Protein 2OKQ (pdb70)

Organism: Shigella flexneri (NCBI:txid623)

Structure (mmCIF, N/CA/C/O backbone):
data_2OKQ
#
_entry.id   2OKQ
#
_cell.length_a   61.843
_cell.length_b   61.843
_cell.length_c   137.320
_cell.angle_alpha   90.00
_cell.angle_beta   90.00
_cell.angle_gamma   90.00
#
_symmetry.space_group_name_H-M   'P 41 21 2'
#
loop_
_entity.id
_entity.type
_entity.pdbx_description
1 polymer 'Hypothetical protein ybaA'
2 non-polymer 'SODIUM ION'
3 water water
#
loop_
_atom_site.group_PDB
_atom_site.id
_atom_site.type_symbol
_atom_site.label_atom_id
_atom_site.label_alt_id
_atom_site.label_comp_id
_atom_site.label_asym_id
_atom_site.label_entity_id
_atom_site.label_seq_id
_atom_site.pdbx_PDB_ins_code
_atom_site.Cartn_x
_atom_site.Cartn_y
_atom_site.Cartn_z
_atom_site.occupancy
_atom_site.B_iso_or_equiv
_atom_site.auth_seq_id
_atom_site.auth_comp_id
_atom_site.auth_asym_id
_atom_site.auth_atom_id
_atom_site.pdbx_PDB_model_num
ATOM 1 N N . THR A 1 15 ? 37.368 1.862 55.511 1.00 40.89 -9 THR A N 1
ATOM 2 C CA . THR A 1 15 ? 37.528 2.616 56.792 1.00 40.52 -9 THR A CA 1
ATOM 3 C C . THR A 1 15 ? 37.840 4.088 56.506 1.00 39.06 -9 THR A C 1
ATOM 4 O O . THR A 1 15 ? 38.344 4.412 55.422 1.00 38.57 -9 THR A O 1
ATOM 8 N N . GLU A 1 16 ? 37.522 4.971 57.459 1.00 37.39 -8 GLU A N 1
ATOM 9 C CA . GLU A 1 16 ? 37.734 6.418 57.278 1.00 35.73 -8 GLU A CA 1
ATOM 10 C C . GLU A 1 16 ? 39.200 6.659 56.932 1.00 34.06 -8 GLU A C 1
ATOM 11 O O . GLU A 1 16 ? 40.092 6.076 57.538 1.00 34.29 -8 GLU A O 1
ATOM 17 N N . ASN A 1 17 ? 39.441 7.467 55.906 1.00 31.99 -7 ASN A N 1
ATOM 18 C CA . ASN A 1 17 ? 40.804 7.817 55.512 1.00 27.91 -7 ASN A CA 1
ATOM 19 C C . ASN A 1 17 ? 40.712 9.195 54.898 1.00 25.44 -7 ASN A C 1
ATOM 20 O O . ASN A 1 17 ? 40.139 9.354 53.823 1.00 24.37 -7 ASN A O 1
ATOM 25 N N . LEU A 1 18 ? 41.209 10.204 55.610 1.00 21.71 -6 LEU A N 1
ATOM 26 C CA . LEU A 1 18 ? 40.955 11.579 55.205 1.00 20.41 -6 LEU A CA 1
ATOM 27 C C . LEU A 1 18 ? 41.680 11.945 53.927 1.00 19.46 -6 LEU A C 1
ATOM 28 O O . LEU A 1 18 ? 41.256 12.876 53.242 1.00 17.99 -6 LEU A O 1
ATOM 33 N N . TYR A 1 19 ? 42.769 11.230 53.626 1.00 18.94 -5 TYR A N 1
ATOM 34 C CA . TYR A 1 19 ? 43.560 11.504 52.404 1.00 20.17 -5 TYR A CA 1
ATOM 35 C C . TYR A 1 19 ? 42.738 11.075 51.183 1.00 20.48 -5 TYR A C 1
ATOM 36 O O . TYR A 1 19 ? 42.571 11.824 50.212 1.00 21.00 -5 TYR A O 1
ATOM 45 N N . PHE A 1 20 ? 42.202 9.865 51.255 1.00 21.71 -4 PHE A N 1
ATOM 46 C CA . PHE A 1 20 ? 41.345 9.355 50.194 1.00 23.39 -4 PHE A CA 1
ATOM 47 C C . PHE A 1 20 ? 40.058 10.174 50.126 1.00 23.36 -4 PHE A C 1
ATOM 48 O O . PHE A 1 20 ? 39.583 10.530 49.045 1.00 24.33 -4 PHE A O 1
ATOM 63 N N . GLN A 1 21 ? 39.485 10.483 51.284 1.00 23.89 -3 GLN A N 1
ATOM 64 C CA . GLN A 1 21 ? 38.267 11.290 51.361 1.00 23.50 -3 GLN A CA 1
ATOM 65 C C . GLN A 1 21 ? 38.425 12.617 50.634 1.00 23.72 -3 GLN A C 1
ATOM 66 O O . GLN A 1 21 ? 37.552 13.044 49.875 1.00 22.67 -3 GLN A O 1
ATOM 72 N N . SER A 1 22 ? 39.571 13.255 50.838 1.00 22.09 -2 SER A N 1
ATOM 73 C CA . SER A 1 22 ? 39.828 14.583 50.296 1.00 22.70 -2 SER A CA 1
ATOM 74 C C . SER A 1 22 ? 40.149 14.548 48.787 1.00 22.01 -2 SER A C 1
ATOM 75 O O . SER A 1 22 ? 39.770 15.443 48.033 1.00 22.93 -2 SER A O 1
ATOM 78 N N . ASN A 1 23 ? 40.855 13.510 48.361 1.00 19.26 -1 ASN A N 1
ATOM 79 C CA . ASN A 1 23 ? 41.476 13.501 47.047 1.00 19.97 -1 ASN A CA 1
ATOM 80 C C . ASN A 1 23 ? 40.924 12.550 46.012 1.00 19.06 -1 ASN A C 1
ATOM 81 O O . ASN A 1 23 ? 41.216 12.719 44.833 1.00 19.99 -1 ASN A O 1
ATOM 86 N N . ALA A 1 24 ? 40.176 11.537 46.439 1.00 19.42 0 ALA A N 1
ATOM 87 C CA . ALA A 1 24 ? 39.893 10.423 45.541 1.00 18.76 0 ALA A CA 1
ATOM 88 C C . ALA A 1 24 ? 38.906 10.787 44.426 1.00 18.83 0 ALA A C 1
ATOM 89 O O . ALA A 1 24 ? 39.234 10.698 43.247 1.00 19.62 0 ALA A O 1
ATOM 91 N N . MET A 1 25 ? 37.699 11.199 44.797 1.00 16.52 1 MET A N 1
ATOM 92 C CA . MET A 1 25 ? 36.664 11.466 43.782 1.00 16.27 1 MET A CA 1
ATOM 93 C C . MET A 1 25 ? 36.772 12.868 43.189 1.00 13.94 1 MET A C 1
ATOM 94 O O . MET A 1 25 ? 36.952 13.848 43.920 1.00 15.34 1 MET A O 1
ATOM 103 N N . LYS A 1 26 ? 36.659 12.973 41.860 1.00 14.14 2 LYS A N 1
ATOM 104 C CA . LYS A 1 26 ? 36.546 14.292 41.194 1.00 14.60 2 LYS A CA 1
ATOM 105 C C . LYS A 1 26 ? 35.409 14.329 40.172 1.00 14.21 2 LYS A C 1
ATOM 106 O O . LYS A 1 26 ? 35.027 15.406 39.728 1.00 14.63 2 LYS A O 1
ATOM 112 N N . TYR A 1 27 ? 34.919 13.158 39.786 1.00 13.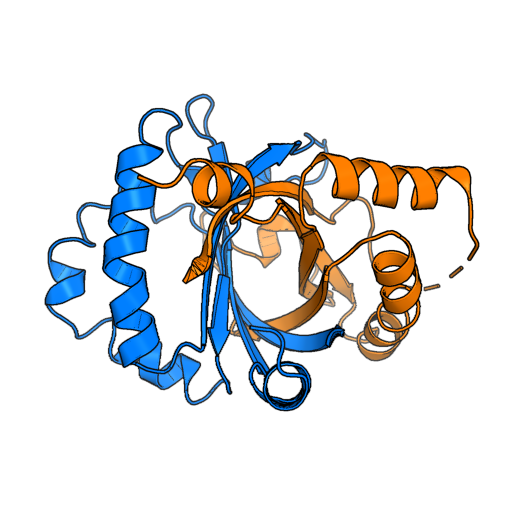67 3 TYR A N 1
ATOM 113 C CA . TYR A 1 27 ? 33.906 13.052 38.717 1.00 13.69 3 TYR A CA 1
ATOM 114 C C . TYR A 1 27 ? 32.889 11.984 39.084 1.00 13.14 3 TYR A C 1
ATOM 115 O O . TYR A 1 27 ? 33.243 10.934 39.635 1.00 15.07 3 TYR A O 1
ATOM 124 N N . VAL A 1 28 ? 31.626 12.240 38.751 1.00 12.08 4 VAL A N 1
ATOM 125 C CA . VAL A 1 28 ? 30.533 11.323 39.116 1.00 12.53 4 VAL A CA 1
ATOM 126 C C . VAL A 1 28 ? 29.644 11.064 37.922 1.00 13.50 4 VAL A C 1
ATOM 127 O O . VAL A 1 28 ? 29.261 12.011 37.267 1.00 13.75 4 VAL A O 1
ATOM 131 N N . ASP A 1 29 ? 29.303 9.801 37.662 1.00 12.73 5 ASP A N 1
ATOM 132 C CA . ASP A 1 29 ? 28.236 9.485 36.708 1.00 13.80 5 ASP A CA 1
ATOM 133 C C . ASP A 1 29 ? 26.994 9.275 37.539 1.00 13.59 5 ASP A C 1
ATOM 134 O O . ASP A 1 29 ? 27.000 8.441 38.431 1.00 14.14 5 ASP A O 1
ATOM 139 N N . GLY A 1 30 ? 25.969 10.075 37.278 1.00 13.80 6 GLY A N 1
ATOM 140 C CA . GLY A 1 30 ? 24.700 9.960 38.029 1.00 14.44 6 GLY A CA 1
ATOM 141 C C . GLY A 1 30 ? 23.646 9.258 37.202 1.00 15.47 6 GLY A C 1
ATOM 142 O O . GLY A 1 30 ? 23.591 9.447 35.967 1.00 14.24 6 GLY A O 1
ATOM 143 N N . PHE A 1 31 ? 22.819 8.434 37.859 1.00 15.67 7 PHE A N 1
ATOM 144 C CA . PHE A 1 31 ? 21.765 7.673 37.169 1.00 15.63 7 PHE A CA 1
ATOM 145 C C . PHE A 1 31 ? 20.503 7.809 38.013 1.00 16.88 7 PHE A C 1
ATOM 146 O O . PHE A 1 31 ? 20.574 7.760 39.247 1.00 17.49 7 PHE A O 1
ATOM 154 N N . VAL A 1 32 ? 19.367 8.019 37.361 1.00 15.95 8 VAL A N 1
ATOM 155 C CA . VAL A 1 32 ? 18.059 7.865 38.019 1.00 16.45 8 VAL A CA 1
ATOM 156 C C . VAL A 1 32 ? 17.275 6.919 37.132 1.00 16.30 8 VAL A C 1
ATOM 157 O O . VAL A 1 32 ? 17.194 7.122 35.920 1.00 16.40 8 VAL A O 1
ATOM 161 N N A VAL A 1 33 ? 16.679 5.908 37.766 0.60 17.11 9 VAL A N 1
ATOM 162 N N B VAL A 1 33 ? 16.751 5.838 37.707 0.40 17.14 9 VAL A N 1
ATOM 163 C CA A VAL A 1 33 ? 16.098 4.771 37.074 0.60 18.69 9 VAL A CA 1
ATOM 164 C CA B VAL A 1 33 ? 16.044 4.850 36.893 0.40 18.25 9 VAL A CA 1
ATOM 165 C C A VAL A 1 33 ? 14.687 4.520 37.629 0.60 19.45 9 VAL A C 1
ATOM 166 C C B VAL A 1 33 ? 14.775 4.345 37.574 0.40 19.35 9 VAL A C 1
ATOM 167 O O A VAL A 1 33 ? 14.463 4.686 38.826 0.60 18.24 9 VAL A O 1
ATOM 168 O O B VAL A 1 33 ? 14.738 4.155 38.792 0.40 18.35 9 VAL A O 1
ATOM 175 N N . ALA A 1 34 ? 13.743 4.142 36.761 1.00 20.99 10 ALA A N 1
ATOM 176 C CA . ALA A 1 34 ? 12.461 3.590 37.230 1.00 22.47 10 ALA A CA 1
ATOM 177 C C . ALA A 1 34 ? 12.575 2.056 37.143 1.00 23.71 10 ALA A C 1
ATOM 178 O O . ALA A 1 34 ? 12.964 1.510 36.104 1.00 24.59 10 ALA A O 1
ATOM 180 N N . VAL A 1 35 ? 12.318 1.368 38.246 1.00 25.04 11 VAL A N 1
ATOM 181 C CA . VAL A 1 35 ? 12.469 -0.077 38.296 1.00 27.54 11 VAL A CA 1
ATOM 182 C C . VAL A 1 35 ? 11.152 -0.672 38.826 1.00 29.03 11 VAL A C 1
ATOM 183 O O . VAL A 1 35 ? 10.623 -0.185 39.818 1.00 28.50 11 VAL A O 1
ATOM 187 N N A PRO A 1 36 ? 10.625 -1.729 38.164 0.60 30.05 12 PRO A N 1
ATOM 188 N N B PRO A 1 36 ? 10.622 -1.719 38.160 0.40 30.01 12 PRO A N 1
ATOM 189 C CA A PRO A 1 36 ? 9.450 -2.392 38.731 0.60 30.21 12 PRO A CA 1
ATOM 190 C CA B PRO A 1 36 ? 9.463 -2.427 38.716 0.40 30.37 12 PRO A CA 1
ATOM 191 C C A PRO A 1 36 ? 9.705 -2.845 40.168 0.60 30.88 12 PRO A C 1
ATOM 192 C C B PRO A 1 36 ? 9.706 -2.856 40.168 0.40 31.04 12 PRO A C 1
ATOM 193 O O A PRO A 1 36 ? 10.745 -3.448 40.459 0.60 30.58 12 PRO A O 1
ATOM 194 O O B PRO A 1 36 ? 10.745 -3.454 40.469 0.40 30.79 12 PRO A O 1
ATOM 201 N N . ALA A 1 37 ? 8.763 -2.537 41.056 1.00 31.59 13 ALA A N 1
ATOM 202 C CA . ALA A 1 37 ? 8.919 -2.807 42.494 1.00 34.35 13 ALA A CA 1
ATOM 203 C C . ALA A 1 37 ? 9.131 -4.272 42.864 1.00 36.92 13 ALA A C 1
ATOM 204 O O . ALA A 1 37 ? 9.850 -4.597 43.822 1.00 37.81 13 ALA A O 1
ATOM 206 N N . ASP A 1 38 ? 8.516 -5.162 42.097 1.00 39.55 14 ASP A N 1
ATOM 207 C CA . ASP A 1 38 ? 8.682 -6.596 42.302 1.00 41.94 14 ASP A CA 1
ATOM 208 C C . ASP A 1 38 ? 10.007 -7.108 41.724 1.00 42.54 14 ASP A C 1
ATOM 209 O O . ASP A 1 38 ? 10.332 -8.290 41.864 1.00 43.55 14 ASP A O 1
ATOM 214 N N . LYS A 1 39 ? 10.766 -6.229 41.071 1.00 42.71 15 LYS A N 1
ATOM 215 C CA . LYS A 1 39 ? 12.071 -6.619 40.522 1.00 42.60 15 LYS A CA 1
ATOM 216 C C . LYS A 1 39 ? 13.254 -6.060 41.322 1.00 42.21 15 LYS A C 1
ATOM 217 O O . LYS A 1 39 ? 14.379 -6.009 40.820 1.00 42.26 15 LYS A O 1
ATOM 223 N N . LYS A 1 40 ? 12.997 -5.666 42.568 1.00 41.42 16 LYS A N 1
ATOM 224 C CA . LYS A 1 40 ? 14.025 -5.095 43.431 1.00 40.59 16 LYS A CA 1
ATOM 225 C C . LYS A 1 40 ? 15.233 -6.015 43.587 1.00 40.91 16 LYS A C 1
ATOM 226 O O . LYS A 1 40 ? 16.374 -5.567 43.470 1.00 40.17 16 LYS A O 1
ATOM 232 N N . ASP A 1 41 ? 14.976 -7.298 43.842 1.00 40.97 17 ASP A N 1
ATOM 233 C CA . ASP A 1 41 ? 16.049 -8.287 44.021 1.00 41.40 17 ASP A CA 1
ATOM 234 C C . ASP A 1 41 ? 16.830 -8.522 42.736 1.00 40.40 17 ASP A C 1
ATOM 235 O O . ASP A 1 41 ? 18.057 -8.577 42.757 1.00 40.91 17 ASP A O 1
ATOM 240 N N . ALA A 1 42 ? 16.115 -8.656 41.622 1.00 39.60 18 ALA A N 1
ATOM 241 C CA . ALA A 1 42 ? 16.751 -8.834 40.323 1.00 38.98 18 ALA A CA 1
ATOM 242 C C . ALA A 1 42 ? 17.688 -7.666 40.041 1.00 38.19 18 ALA A C 1
ATOM 243 O O . ALA A 1 42 ? 18.813 -7.848 39.560 1.00 38.10 18 ALA A O 1
ATOM 245 N N . TYR A 1 43 ? 17.209 -6.466 40.353 1.00 37.04 19 TYR A N 1
ATOM 246 C CA . TYR A 1 43 ? 17.979 -5.261 40.119 1.00 35.83 19 TYR A CA 1
ATOM 247 C C . TYR A 1 43 ? 19.230 -5.235 40.987 1.00 35.62 19 TYR A C 1
ATOM 248 O O . TYR A 1 43 ? 20.325 -4.968 40.491 1.00 35.66 19 TYR A O 1
ATOM 257 N N . ARG A 1 44 ? 19.065 -5.508 42.281 1.00 35.82 20 ARG A N 1
ATOM 258 C CA . ARG A 1 44 ? 20.178 -5.497 43.217 1.00 36.89 20 ARG A CA 1
ATOM 259 C C . ARG A 1 44 ? 21.252 -6.490 42.773 1.00 37.34 20 ARG A C 1
ATOM 260 O O . ARG A 1 44 ? 22.441 -6.169 42.796 1.00 36.66 20 ARG A O 1
ATOM 268 N N . GLU A 1 45 ? 20.820 -7.682 42.351 1.00 37.95 21 GLU A N 1
ATOM 269 C CA . GLU A 1 45 ? 21.739 -8.714 41.846 1.00 38.86 21 GLU A CA 1
ATOM 270 C C . GLU A 1 45 ? 22.505 -8.286 40.592 1.00 38.59 21 GLU A C 1
ATOM 271 O O . GLU A 1 45 ? 23.715 -8.512 40.494 1.00 39.26 21 GLU A O 1
ATOM 282 N N . MET A 1 46 ? 21.804 -7.678 39.637 1.00 38.44 22 MET A N 1
ATOM 283 C CA . MET A 1 46 ? 22.451 -7.105 38.457 1.00 38.43 22 MET A CA 1
ATOM 284 C C . MET A 1 46 ? 23.531 -6.087 38.832 1.00 36.76 22 MET A C 1
ATOM 285 O O . MET A 1 46 ? 24.654 -6.131 38.311 1.00 35.85 22 MET A O 1
ATOM 290 N N . ALA A 1 47 ? 23.187 -5.161 39.729 1.00 34.62 23 ALA A N 1
ATOM 291 C CA . ALA A 1 47 ? 24.137 -4.135 40.157 1.00 32.78 23 ALA A CA 1
ATOM 292 C C . ALA A 1 47 ? 25.327 -4.734 40.888 1.00 31.71 23 ALA A C 1
ATOM 293 O O . ALA A 1 47 ? 26.456 -4.264 40.739 1.00 30.64 23 ALA A O 1
ATOM 295 N N . ALA A 1 48 ? 25.079 -5.775 41.683 1.00 30.99 24 ALA A N 1
ATOM 296 C CA . ALA A 1 48 ? 26.156 -6.439 42.413 1.00 31.70 24 ALA A CA 1
ATOM 297 C C . ALA A 1 48 ? 27.114 -7.152 41.455 1.00 32.02 24 ALA A C 1
ATOM 298 O O . ALA A 1 48 ? 28.300 -7.271 41.737 1.00 31.99 24 ALA A O 1
ATOM 300 N N . LYS A 1 49 ? 26.597 -7.590 40.310 1.00 33.55 25 LYS A N 1
ATOM 301 C CA . LYS A 1 49 ? 27.438 -8.173 39.260 1.00 34.35 25 LYS A CA 1
ATOM 302 C C . LYS A 1 49 ? 28.234 -7.112 38.510 1.00 34.44 25 LYS A C 1
ATOM 303 O O . LYS A 1 49 ? 29.433 -7.286 38.270 1.00 34.42 25 LYS A O 1
ATOM 309 N N . ALA A 1 50 ? 27.574 -6.000 38.168 1.00 33.00 26 ALA A N 1
ATOM 310 C CA . ALA A 1 50 ? 28.236 -4.898 37.473 1.00 31.98 26 ALA A CA 1
ATOM 311 C C . ALA A 1 50 ? 29.281 -4.187 38.322 1.00 31.18 26 ALA A C 1
ATOM 312 O O . ALA A 1 50 ? 30.339 -3.846 37.815 1.00 30.94 26 ALA A O 1
ATOM 314 N N . ALA A 1 51 ? 29.002 -3.973 39.613 1.00 30.19 27 ALA A N 1
ATOM 315 C CA . ALA A 1 51 ? 29.866 -3.140 40.459 1.00 29.33 27 ALA A CA 1
ATOM 316 C C . ALA A 1 51 ? 31.363 -3.494 40.456 1.00 29.24 27 ALA A C 1
ATOM 317 O O . ALA A 1 51 ? 32.183 -2.619 40.236 1.00 27.42 27 ALA A O 1
ATOM 319 N N . PRO A 1 52 ? 31.725 -4.771 40.716 1.00 28.68 28 PRO A N 1
ATOM 320 C CA . PRO A 1 52 ? 33.155 -5.130 40.660 1.00 27.90 28 PRO A CA 1
ATOM 321 C C . PRO A 1 52 ? 33.813 -4.888 39.286 1.00 27.11 28 PRO A C 1
ATOM 322 O O . PRO A 1 52 ? 35.016 -4.621 39.226 1.00 26.16 28 PRO A O 1
ATOM 326 N N . LEU A 1 53 ? 33.030 -4.947 38.215 1.00 25.96 29 LEU A N 1
ATOM 327 C CA . LEU A 1 53 ? 33.550 -4.659 36.871 1.00 25.88 29 LEU A CA 1
ATOM 328 C C . LEU A 1 53 ? 33.913 -3.188 36.754 1.00 25.20 29 LEU A C 1
ATOM 329 O O . LEU A 1 53 ? 35.001 -2.845 36.320 1.00 24.87 29 LEU A O 1
ATOM 338 N N . PHE A 1 54 ? 33.008 -2.316 37.183 1.00 25.01 30 PHE A N 1
ATOM 339 C CA . PHE A 1 54 ? 33.313 -0.881 37.169 1.00 24.01 30 PHE A CA 1
ATOM 340 C C . PHE A 1 54 ? 34.556 -0.580 37.990 1.00 23.86 30 PHE A C 1
ATOM 341 O O . PHE A 1 54 ? 35.379 0.238 37.598 1.00 22.90 30 PHE A O 1
ATOM 349 N N . LYS A 1 55 ? 34.696 -1.228 39.143 1.00 24.61 31 LYS A N 1
ATOM 350 C CA . LYS A 1 55 ? 35.874 -0.976 39.983 1.00 24.74 31 LYS A CA 1
ATOM 351 C C . LYS A 1 55 ? 37.158 -1.408 39.283 1.00 25.30 31 LYS A C 1
ATOM 352 O O . LYS A 1 55 ? 38.172 -0.729 39.377 1.00 24.44 31 LYS A O 1
ATOM 363 N N . GLU A 1 56 ? 37.091 -2.540 38.588 1.00 26.21 32 GLU A N 1
ATOM 364 C CA . GLU A 1 56 ? 38.222 -3.048 37.815 1.00 27.45 32 GLU A CA 1
ATOM 365 C C . GLU A 1 56 ? 38.684 -2.006 36.792 1.00 26.95 32 GLU A C 1
ATOM 366 O O . GLU A 1 56 ? 39.882 -1.837 36.543 1.00 27.55 32 GLU A O 1
ATOM 372 N N . PHE A 1 57 ? 37.724 -1.291 36.227 1.00 27.11 33 PHE A N 1
ATOM 373 C CA . PHE A 1 57 ? 37.998 -0.307 35.188 1.00 25.99 33 PHE A CA 1
ATOM 374 C C . PHE A 1 57 ? 38.314 1.090 35.730 1.00 25.18 33 PHE A C 1
ATOM 375 O O . PHE A 1 57 ? 38.522 2.023 34.959 1.00 25.24 33 PHE A O 1
ATOM 383 N N . GLY A 1 58 ? 38.370 1.236 37.047 1.00 22.92 34 GLY A N 1
ATOM 384 C CA . GLY A 1 58 ? 38.840 2.500 37.629 1.00 21.61 34 GLY A CA 1
ATOM 385 C C . GLY A 1 58 ? 37.839 3.278 38.492 1.00 19.70 34 GLY A C 1
ATOM 386 O O . GLY A 1 58 ? 38.188 4.326 39.056 1.00 19.40 34 GLY A O 1
ATOM 387 N N . ALA A 1 59 ? 36.602 2.791 38.570 1.00 20.03 35 ALA A N 1
ATOM 388 C CA . ALA A 1 59 ? 35.616 3.387 39.495 1.00 18.00 35 ALA A CA 1
ATOM 389 C C . ALA A 1 59 ? 36.044 3.261 40.953 1.00 18.69 35 ALA A C 1
ATOM 390 O O . ALA A 1 59 ? 36.597 2.226 41.364 1.00 19.11 35 ALA A O 1
ATOM 392 N N . LEU A 1 60 ? 35.765 4.309 41.732 1.00 16.41 36 LEU A N 1
ATOM 393 C CA . LEU A 1 60 ? 36.111 4.350 43.152 1.00 17.74 36 LEU A CA 1
ATOM 394 C C . LEU A 1 60 ? 35.005 3.720 43.988 1.00 17.63 36 LEU A C 1
ATOM 395 O O . LEU A 1 60 ? 35.287 3.090 45.016 1.00 18.83 36 LEU A O 1
ATOM 400 N N . ARG A 1 61 ? 33.759 3.864 43.546 1.00 16.55 37 ARG A N 1
ATOM 401 C CA . ARG A 1 61 ? 32.633 3.464 44.386 1.00 15.75 37 ARG A CA 1
ATOM 402 C C . ARG A 1 61 ? 31.404 3.419 43.521 1.00 15.71 37 ARG A C 1
ATOM 403 O O . ARG A 1 61 ? 31.277 4.227 42.587 1.00 16.44 37 ARG A O 1
ATOM 411 N N . ILE A 1 62 ? 30.507 2.474 43.800 1.00 15.75 38 ILE A N 1
ATOM 412 C CA . ILE A 1 62 ? 29.253 2.358 43.057 1.00 16.92 38 ILE A CA 1
ATOM 413 C C . ILE A 1 62 ? 28.174 2.271 44.123 1.00 15.95 38 ILE A C 1
ATOM 414 O O . ILE A 1 62 ? 28.274 1.436 45.028 1.00 15.80 38 ILE A O 1
ATOM 419 N N . VAL A 1 63 ? 27.177 3.149 44.034 1.00 14.79 39 VAL A N 1
ATOM 420 C CA . VAL A 1 63 ? 26.126 3.199 45.055 1.00 14.04 39 VAL A CA 1
ATOM 421 C C . VAL A 1 63 ? 24.767 3.169 44.366 1.00 15.08 39 VAL A C 1
ATOM 422 O O . VAL A 1 63 ? 24.552 3.880 43.411 1.00 15.42 39 VAL A O 1
ATOM 426 N N . GLU A 1 64 ? 23.845 2.323 44.823 1.00 16.35 40 GLU A N 1
ATOM 427 C CA . GLU A 1 64 ? 22.511 2.272 44.245 1.00 17.79 40 GLU A CA 1
ATOM 428 C C . GLU A 1 64 ? 21.540 2.392 45.410 1.00 16.96 40 GLU A C 1
ATOM 429 O O . GLU A 1 64 ? 21.684 1.660 46.392 1.00 16.71 40 GLU A O 1
ATOM 435 N N . CYS A 1 65 ? 20.556 3.276 45.287 1.00 15.69 41 CYS A N 1
ATOM 436 C CA . CYS A 1 65 ? 19.698 3.620 46.439 1.00 15.56 41 CYS A CA 1
ATOM 437 C C . CYS A 1 65 ? 18.251 3.495 45.990 1.00 16.44 41 CYS A C 1
ATOM 438 O O . CYS A 1 65 ? 17.873 4.028 44.940 1.00 17.76 41 CYS A O 1
ATOM 441 N N . TRP A 1 66 ? 17.439 2.834 46.807 1.00 16.00 42 TRP A N 1
ATOM 442 C CA . TRP A 1 66 ? 16.036 2.538 46.440 1.00 16.30 42 TRP A CA 1
ATOM 443 C C . TRP A 1 66 ? 15.114 3.507 47.159 1.00 16.32 42 TRP A C 1
ATOM 444 O O . TRP A 1 66 ? 15.339 3.829 48.334 1.00 17.46 42 TRP A O 1
ATOM 455 N N . ALA A 1 67 ? 14.065 3.958 46.472 1.00 16.22 43 ALA A N 1
ATOM 456 C CA . ALA A 1 67 ? 13.144 4.972 47.009 1.00 17.02 43 ALA A CA 1
ATOM 457 C C . ALA A 1 67 ? 12.720 4.615 48.420 1.00 18.16 43 ALA A C 1
ATOM 458 O O . ALA A 1 67 ? 12.367 3.454 48.706 1.00 18.11 43 ALA A O 1
ATOM 460 N N . SER A 1 68 ? 12.767 5.607 49.302 1.00 15.27 44 SER A N 1
ATOM 461 C CA . SER A 1 68 ? 12.291 5.434 50.683 1.00 16.41 44 SER A CA 1
ATOM 462 C C . SER A 1 68 ? 11.259 6.483 51.038 1.00 17.87 44 SER A C 1
ATOM 463 O O . SER A 1 68 ? 10.160 6.162 51.517 1.00 18.30 44 SER A O 1
ATOM 466 N N . ASP A 1 69 ? 11.603 7.740 50.791 1.00 16.11 45 ASP A N 1
ATOM 467 C CA . ASP A 1 69 ? 10.734 8.874 51.095 1.00 17.04 45 ASP A CA 1
ATOM 468 C C . ASP A 1 69 ? 10.866 9.905 49.983 1.00 17.50 45 ASP A C 1
ATOM 469 O O . ASP A 1 69 ? 11.627 10.878 50.085 1.00 17.39 45 ASP A O 1
ATOM 474 N N . VAL A 1 70 ? 10.081 9.700 48.931 1.00 17.41 46 VAL A N 1
ATOM 475 C CA . VAL A 1 70 ? 10.226 10.465 47.700 1.00 18.53 46 VAL A CA 1
ATOM 476 C C . VAL A 1 70 ? 8.918 11.229 47.455 1.00 19.44 46 VAL A C 1
ATOM 477 O O . VAL A 1 70 ? 7.913 10.616 47.050 1.00 20.25 46 VAL A O 1
ATOM 481 N N . PRO A 1 71 ? 8.924 12.530 47.741 1.00 18.70 47 PRO A N 1
ATOM 482 C CA . PRO A 1 71 ? 7.695 13.316 47.616 1.00 18.38 47 PRO A CA 1
ATOM 483 C C . PRO A 1 71 ? 7.233 13.492 46.185 1.00 19.06 47 PRO A C 1
ATOM 484 O O . PRO A 1 71 ? 8.033 13.439 45.238 1.00 16.81 47 PRO A O 1
ATOM 488 N N . ASP A 1 72 ? 5.923 13.685 46.056 1.00 19.02 48 ASP A N 1
ATOM 489 C CA . ASP A 1 72 ? 5.270 13.977 44.793 1.00 21.47 48 ASP A CA 1
ATOM 490 C C . ASP A 1 72 ? 5.058 15.493 44.675 1.00 21.52 48 ASP A C 1
ATOM 491 O O . ASP A 1 72 ? 4.604 16.139 45.620 1.00 23.90 48 ASP A O 1
ATOM 496 N N . GLY A 1 73 ? 5.382 16.069 43.522 1.00 21.96 49 GLY A N 1
ATOM 497 C CA . GLY A 1 73 ? 5.159 17.494 43.311 1.00 22.28 49 GLY A CA 1
ATOM 498 C C . GLY A 1 73 ? 4.259 17.724 42.103 1.00 22.36 49 GLY A C 1
ATOM 499 O O . GLY A 1 73 ? 3.914 16.783 41.404 1.00 22.36 49 GLY A O 1
ATOM 500 N N . LYS A 1 74 ? 3.905 18.977 41.854 1.00 23.44 50 LYS A N 1
ATOM 501 C CA . LYS A 1 74 ? 3.090 19.303 40.665 1.00 24.74 50 LYS A CA 1
ATOM 502 C C . LYS A 1 74 ? 3.941 19.884 39.536 1.00 25.68 50 LYS A C 1
ATOM 503 O O . LYS A 1 74 ? 3.502 19.923 38.384 1.00 28.12 50 LYS A O 1
ATOM 509 N N . VAL A 1 75 ? 5.136 20.366 39.849 1.00 25.69 51 VAL A N 1
ATOM 510 C CA . VAL A 1 75 ? 5.989 20.938 38.789 1.00 24.72 51 VAL A CA 1
ATOM 511 C C . VAL A 1 75 ? 7.000 19.898 38.300 1.00 23.85 51 VAL A C 1
ATOM 512 O O . VAL A 1 75 ? 7.025 19.548 37.108 1.00 24.14 51 VAL A O 1
ATOM 516 N N A THR A 1 76 ? 7.834 19.419 39.229 0.50 21.85 52 THR A N 1
ATOM 517 N N B THR A 1 76 ? 7.783 19.345 39.215 0.50 22.36 52 THR A N 1
ATOM 518 C CA A THR A 1 76 ? 8.762 18.323 38.972 0.50 20.04 52 THR A CA 1
ATOM 519 C CA B THR A 1 76 ? 8.558 18.173 38.870 0.50 21.10 52 THR A CA 1
ATOM 520 C C A THR A 1 76 ? 8.827 17.406 40.193 0.50 19.32 52 THR A C 1
ATOM 521 C C B THR A 1 76 ? 8.960 17.447 40.145 0.50 19.95 52 THR A C 1
ATOM 522 O O A THR A 1 76 ? 8.454 17.811 41.294 0.50 18.68 52 THR A O 1
ATOM 523 O O B THR A 1 76 ? 8.958 18.025 41.233 0.50 19.54 52 THR A O 1
ATOM 530 N N . ASP A 1 77 ? 9.274 16.172 39.988 1.00 18.21 53 ASP A N 1
ATOM 531 C CA . ASP A 1 77 ? 9.644 15.296 41.116 1.00 18.33 53 ASP A CA 1
ATOM 532 C C . ASP A 1 77 ? 10.383 14.098 40.578 1.00 16.66 53 ASP A C 1
ATOM 533 O O . ASP A 1 77 ? 10.498 13.939 39.362 1.00 16.77 53 ASP A O 1
ATOM 538 N N . PHE A 1 78 ? 10.902 13.247 41.457 1.00 15.77 54 PHE A N 1
ATOM 539 C CA . PHE A 1 78 ? 11.734 12.130 40.977 1.00 16.77 54 PHE A CA 1
ATOM 540 C C . PHE A 1 78 ? 10.976 11.134 40.095 1.00 18.29 54 PHE A C 1
ATOM 541 O O . PHE A 1 78 ? 11.535 10.575 39.154 1.00 17.94 54 PHE A O 1
ATOM 549 N N . ARG A 1 79 ? 9.707 10.879 40.421 1.00 18.85 55 ARG A N 1
ATOM 550 C CA . ARG A 1 79 ? 8.889 9.997 39.597 1.00 20.72 55 ARG A CA 1
ATOM 551 C C . ARG A 1 79 ? 8.632 10.576 38.201 1.00 20.01 55 ARG A C 1
ATOM 552 O O . ARG A 1 79 ? 8.734 9.843 37.203 1.00 21.67 55 ARG A O 1
ATOM 560 N N . MET A 1 80 ? 8.345 11.870 38.125 1.00 20.50 56 MET A N 1
ATOM 561 C CA . MET A 1 80 ? 8.119 12.536 36.835 1.00 22.10 56 MET A CA 1
ATOM 562 C C . MET A 1 80 ? 9.382 12.506 35.986 1.00 22.57 56 MET A C 1
ATOM 563 O O . MET A 1 80 ? 9.309 12.364 34.747 1.00 21.81 56 MET A O 1
ATOM 572 N N . ALA A 1 81 ? 10.531 12.613 36.662 1.00 20.59 57 ALA A N 1
ATOM 573 C CA . ALA A 1 81 ? 11.839 12.634 35.996 1.00 20.62 57 ALA A CA 1
ATOM 574 C C . ALA A 1 81 ? 12.132 11.374 35.180 1.00 21.07 57 ALA A C 1
ATOM 575 O O . ALA A 1 81 ? 12.848 11.439 34.161 1.00 22.84 57 ALA A O 1
ATOM 577 N N . VAL A 1 82 ? 11.650 10.221 35.633 1.00 20.41 58 VAL A N 1
ATOM 578 C CA . VAL A 1 82 ? 11.843 8.963 34.894 1.00 21.58 58 VAL A CA 1
ATOM 579 C C . VAL A 1 82 ? 10.505 8.372 34.381 1.00 22.56 58 VAL A C 1
ATOM 580 O O . VAL A 1 82 ? 10.408 7.165 34.066 1.00 22.99 58 VAL A O 1
ATOM 584 N N . LYS A 1 83 ? 9.501 9.234 34.335 1.00 23.97 59 LYS A N 1
ATOM 585 C CA . LYS A 1 83 ? 8.131 8.870 33.906 1.00 26.08 59 LYS A CA 1
ATOM 586 C C . LYS A 1 83 ? 7.743 7.512 34.484 1.00 26.25 59 LYS A C 1
ATOM 587 O O . LYS A 1 83 ? 7.365 6.576 33.766 1.00 27.02 59 LYS A O 1
ATOM 593 N N . ALA A 1 84 ? 7.876 7.422 35.808 1.00 26.95 60 ALA A N 1
ATOM 594 C CA . ALA A 1 84 ? 7.688 6.194 36.543 1.00 27.26 60 ALA A CA 1
ATOM 595 C C . ALA A 1 84 ? 6.247 5.737 36.422 1.00 28.41 60 ALA A C 1
ATOM 596 O O . ALA A 1 84 ? 5.332 6.555 36.527 1.00 29.05 60 ALA A O 1
ATOM 598 N N . GLU A 1 85 ? 6.057 4.441 36.209 1.00 30.04 61 GLU A N 1
ATOM 599 C CA . GLU A 1 85 ? 4.707 3.871 36.165 1.00 32.51 61 GLU A CA 1
ATOM 600 C C . GLU A 1 85 ? 4.287 3.306 37.517 1.00 32.42 61 GLU A C 1
ATOM 601 O O . GLU A 1 85 ? 5.116 3.083 38.394 1.00 30.54 61 GLU A O 1
ATOM 607 N N . GLU A 1 86 ? 2.982 3.062 37.683 1.00 32.96 62 GLU A N 1
ATOM 608 C CA . GLU A 1 86 ? 2.424 2.759 39.000 1.00 33.25 62 GLU A CA 1
ATOM 609 C C . GLU A 1 86 ? 3.121 1.608 39.719 1.00 32.88 62 GLU A C 1
ATOM 610 O O . GLU A 1 86 ? 3.251 1.614 40.944 1.00 33.50 62 GLU A O 1
ATOM 616 N N . ASN A 1 87 ? 3.601 0.645 38.948 1.00 32.20 63 ASN A N 1
ATOM 617 C CA . ASN A 1 87 ? 4.250 -0.553 39.475 1.00 31.90 63 ASN A CA 1
ATOM 618 C C . ASN A 1 87 ? 5.758 -0.377 39.718 1.00 30.96 63 ASN A C 1
ATOM 619 O O . ASN A 1 87 ? 6.467 -1.342 40.054 1.00 31.26 63 ASN A O 1
ATOM 624 N N . GLU A 1 88 ? 6.245 0.841 39.528 1.00 29.72 64 GLU A N 1
ATOM 625 C CA . GLU A 1 88 ? 7.690 1.092 39.523 1.00 27.19 64 GLU A CA 1
ATOM 626 C C . GLU A 1 88 ? 8.106 1.970 40.698 1.00 25.61 64 GLU A C 1
ATOM 627 O O . GLU A 1 88 ? 7.310 2.751 41.188 1.00 24.70 64 GLU A O 1
ATOM 633 N N . GLU A 1 89 ? 9.368 1.836 41.113 1.00 23.95 65 GLU A N 1
ATOM 634 C CA . GLU A 1 89 ? 9.975 2.679 42.154 1.00 24.25 65 GLU A CA 1
ATOM 635 C C . GLU A 1 89 ? 11.195 3.359 41.560 1.00 22.84 65 GLU A C 1
ATOM 636 O O . GLU A 1 89 ? 11.773 2.843 40.607 1.00 23.77 65 GLU A O 1
ATOM 642 N N . VAL A 1 90 ? 11.585 4.490 42.141 1.00 20.93 66 VAL A N 1
ATOM 643 C CA . VAL A 1 90 ? 12.734 5.267 41.644 1.00 18.53 66 VAL A CA 1
ATOM 644 C C . VAL A 1 90 ? 14.010 4.803 42.323 1.00 17.97 66 VAL A C 1
ATOM 645 O O . VAL A 1 90 ? 14.032 4.595 43.535 1.00 16.69 66 VAL A O 1
ATOM 649 N N . VAL A 1 91 ? 15.067 4.601 41.523 1.00 16.44 67 VAL A N 1
ATOM 650 C CA . VAL A 1 91 ? 16.384 4.308 42.065 1.00 17.06 67 VAL A CA 1
ATOM 651 C C . VAL A 1 91 ? 17.283 5.518 41.778 1.00 16.66 67 VAL A C 1
ATOM 652 O O . VAL A 1 91 ? 17.251 6.041 40.682 1.00 16.35 67 VAL A O 1
ATOM 656 N N . PHE A 1 92 ? 18.067 5.930 42.783 1.00 16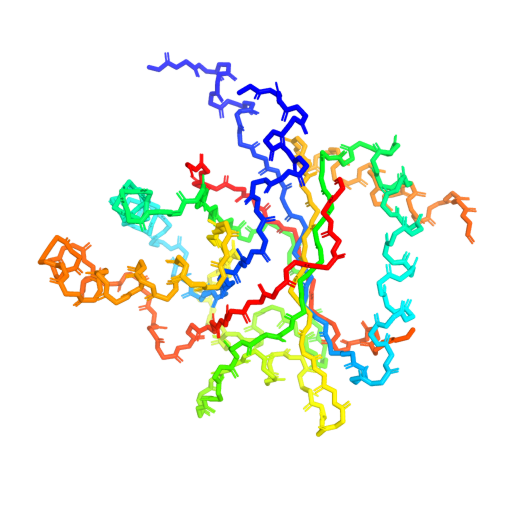.04 68 PHE A N 1
ATOM 657 C CA . PHE A 1 92 ? 19.018 7.036 42.696 1.00 15.01 68 PHE A CA 1
ATOM 658 C C . PHE A 1 92 ? 20.362 6.363 42.861 1.00 14.61 68 PHE A C 1
ATOM 659 O O . PHE A 1 92 ? 20.588 5.679 43.857 1.00 14.59 68 PHE A O 1
ATOM 667 N N . SER A 1 93 ? 21.239 6.502 41.865 1.00 14.39 69 SER A N 1
ATOM 668 C CA A SER A 1 93 ? 22.522 5.820 41.910 0.40 14.02 69 SER A CA 1
ATOM 669 C CA B SER A 1 93 ? 22.509 5.786 41.854 0.60 14.08 69 SER A CA 1
ATOM 670 C C . SER A 1 93 ? 23.624 6.642 41.263 1.00 14.28 69 SER A C 1
ATOM 671 O O . SER A 1 93 ? 23.360 7.574 40.489 1.00 14.33 69 SER A O 1
ATOM 677 N N . TRP A 1 94 ? 24.862 6.288 41.601 1.00 12.81 70 TRP A N 1
ATOM 678 C CA . TRP A 1 94 ? 25.993 6.981 41.030 1.00 12.46 70 TRP A CA 1
ATOM 679 C C . TRP A 1 94 ? 27.244 6.122 41.105 1.00 13.02 70 TRP A C 1
ATOM 680 O O . TRP A 1 94 ? 27.310 5.119 41.852 1.00 14.34 70 TRP A O 1
ATOM 691 N N . ILE A 1 95 ? 28.218 6.524 40.298 1.00 13.36 71 ILE A N 1
ATOM 692 C CA . ILE A 1 95 ? 29.536 5.884 40.302 1.00 14.01 71 ILE A CA 1
ATOM 693 C C . ILE A 1 95 ? 30.580 6.994 40.402 1.00 14.34 71 ILE A C 1
ATOM 694 O O . ILE A 1 95 ? 30.529 7.970 39.646 1.00 15.39 71 ILE A O 1
ATOM 699 N N . GLU A 1 96 ? 31.499 6.860 41.356 1.00 13.27 72 GLU A N 1
ATOM 700 C CA . GLU A 1 96 ? 32.511 7.858 41.624 1.00 13.08 72 GLU A CA 1
ATOM 701 C C . GLU A 1 96 ? 33.786 7.499 40.885 1.00 14.46 72 GLU A C 1
ATOM 702 O O . GLU A 1 96 ? 34.150 6.324 40.851 1.00 14.69 72 GLU A O 1
ATOM 708 N N . TYR A 1 97 ? 34.443 8.513 40.328 1.00 14.14 73 TYR A N 1
ATOM 709 C CA . TYR A 1 97 ? 35.678 8.340 39.535 1.00 15.39 73 TYR A CA 1
ATOM 710 C C . TYR A 1 97 ? 36.711 9.380 39.953 1.00 15.65 73 TYR A C 1
ATOM 711 O O . TYR A 1 97 ? 36.347 10.478 40.413 1.00 14.85 73 TYR A O 1
ATOM 720 N N . PRO A 1 98 ? 38.012 9.068 39.768 1.00 16.80 74 PRO A N 1
ATOM 721 C CA . PRO A 1 98 ? 39.057 10.021 40.106 1.00 17.20 74 PRO A CA 1
ATOM 722 C C . PRO A 1 98 ? 39.168 11.184 39.120 1.00 17.82 74 PRO A C 1
ATOM 723 O O . PRO A 1 98 ? 39.777 12.180 39.449 1.00 18.07 74 PRO A O 1
ATOM 727 N N . SER A 1 99 ? 38.586 11.056 37.917 1.00 17.05 75 SER A N 1
ATOM 728 C CA . SER A 1 99 ? 38.661 12.118 36.899 1.00 15.98 75 SER A CA 1
ATOM 729 C C . SER A 1 99 ? 37.705 11.776 35.783 1.00 14.75 75 SER A C 1
ATOM 730 O O . SER A 1 99 ? 37.315 10.631 35.659 1.00 15.20 75 SER A O 1
ATOM 733 N N . LYS A 1 100 ? 37.398 12.761 34.943 1.00 14.86 76 LYS A N 1
ATOM 734 C CA . LYS A 1 100 ? 36.594 12.503 33.732 1.00 16.22 76 LYS A CA 1
ATOM 735 C C . LYS A 1 100 ? 37.304 11.519 32.818 1.00 16.31 76 LYS A C 1
ATOM 736 O O . LYS A 1 100 ? 36.670 10.655 32.209 1.00 16.78 76 LYS A O 1
ATOM 742 N N A GLU A 1 101 ? 38.627 11.622 32.739 0.60 16.45 77 GLU A N 1
ATOM 743 N N B GLU A 1 101 ? 38.628 11.663 32.735 0.40 16.77 77 GLU A N 1
ATOM 744 C CA A GLU A 1 101 ? 39.378 10.749 31.831 0.60 17.21 77 GLU A CA 1
ATOM 745 C CA B GLU A 1 101 ? 39.467 10.779 31.925 0.40 17.77 77 GLU A CA 1
ATOM 746 C C A GLU A 1 101 ? 39.258 9.267 32.223 0.60 17.47 77 GLU A C 1
ATOM 747 C C B GLU A 1 101 ? 39.189 9.317 32.243 0.40 17.55 77 GLU A C 1
ATOM 748 O O A GLU A 1 101 ? 39.111 8.395 31.348 0.60 17.23 77 GLU A O 1
ATOM 749 O O B GLU A 1 101 ? 38.892 8.522 31.345 0.40 17.57 77 GLU A O 1
ATOM 760 N N . VAL A 1 102 ? 39.294 8.970 33.525 1.00 16.85 78 VAL A N 1
ATOM 761 C CA . VAL A 1 102 ? 39.065 7.601 33.984 1.00 16.67 78 VAL A CA 1
ATOM 762 C C . VAL A 1 102 ? 37.619 7.170 33.767 1.00 16.30 78 VAL A C 1
ATOM 763 O O . VAL A 1 102 ? 37.370 6.043 33.328 1.00 16.56 78 VAL A O 1
ATOM 767 N N . ARG A 1 103 ? 36.670 8.061 34.077 1.00 15.35 79 ARG A N 1
ATOM 768 C CA . ARG A 1 103 ? 35.251 7.801 33.755 1.00 15.29 79 ARG A CA 1
ATOM 769 C C . ARG A 1 103 ? 35.078 7.439 32.261 1.00 15.77 79 ARG A C 1
ATOM 770 O O . ARG A 1 103 ? 34.411 6.472 31.911 1.00 14.84 79 ARG A O 1
ATOM 778 N N . ASP A 1 104 ? 35.693 8.210 31.374 1.00 15.38 80 ASP A N 1
ATOM 779 C CA . ASP A 1 104 ? 35.529 7.926 29.935 1.00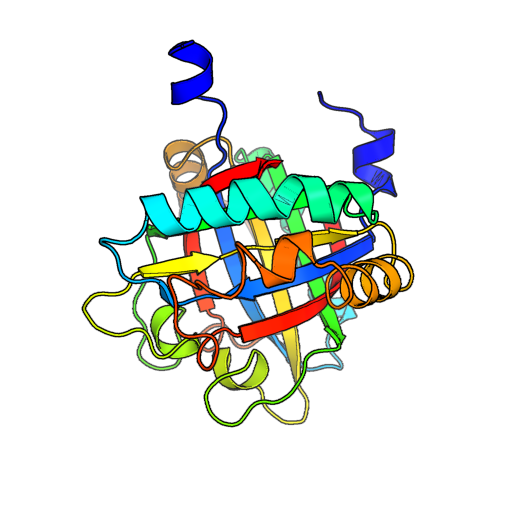 16.55 80 ASP A CA 1
ATOM 780 C C . ASP A 1 104 ? 36.109 6.558 29.541 1.00 16.39 80 ASP A C 1
ATOM 781 O O . ASP A 1 104 ? 35.465 5.802 28.773 1.00 17.28 80 ASP A O 1
ATOM 786 N N . ALA A 1 105 ? 37.311 6.271 30.030 1.00 18.44 81 ALA A N 1
ATOM 787 C CA . ALA A 1 105 ? 37.987 4.973 29.771 1.00 18.51 81 ALA A CA 1
ATOM 788 C C . ALA A 1 105 ? 37.169 3.800 30.300 1.00 19.71 81 ALA A C 1
ATOM 789 O O . ALA A 1 105 ? 36.957 2.796 29.598 1.00 20.14 81 ALA A O 1
ATOM 791 N N . ALA A 1 106 ? 36.694 3.937 31.539 1.00 19.27 82 ALA A N 1
ATOM 792 C CA . ALA A 1 106 ? 35.875 2.904 32.175 1.00 18.61 82 ALA A CA 1
ATOM 793 C C . ALA A 1 106 ? 34.613 2.579 31.377 1.00 19.14 82 ALA A C 1
ATOM 794 O O . ALA A 1 106 ? 34.327 1.403 31.126 1.00 19.80 82 ALA A O 1
ATOM 796 N N . ASN A 1 107 ? 33.863 3.606 30.965 1.00 18.01 83 ASN A N 1
ATOM 797 C CA . ASN A 1 107 ? 32.640 3.414 30.198 1.00 18.04 83 ASN A CA 1
ATOM 798 C C . ASN A 1 107 ? 32.903 2.782 28.830 1.00 19.02 83 ASN A C 1
ATOM 799 O O . ASN A 1 107 ? 32.152 1.908 28.390 1.00 19.15 83 ASN A O 1
ATOM 804 N N . GLN A 1 108 ? 33.994 3.178 28.188 1.00 19.30 84 GLN A N 1
ATOM 805 C CA . GLN A 1 108 ? 34.353 2.564 26.906 1.00 21.28 84 GLN A CA 1
ATOM 806 C C . GLN A 1 108 ? 34.632 1.062 27.068 1.00 22.94 84 GLN A C 1
ATOM 807 O O . GLN A 1 108 ? 34.144 0.240 26.262 1.00 22.70 84 GLN A O 1
ATOM 813 N N . LYS A 1 109 ? 35.398 0.726 28.102 1.00 24.97 85 LYS A N 1
ATOM 814 C CA . LYS A 1 109 ? 35.701 -0.669 28.459 1.00 28.67 85 LYS A CA 1
ATOM 815 C C . LYS A 1 109 ? 34.455 -1.474 28.776 1.00 30.38 85 LYS A C 1
ATOM 816 O O . LYS A 1 109 ? 34.280 -2.576 28.256 1.00 29.91 85 LYS A O 1
ATOM 822 N N A MET A 1 110 ? 33.602 -0.917 29.632 0.60 30.93 86 MET A N 1
ATOM 823 N N B MET A 1 110 ? 33.580 -0.923 29.621 0.40 30.82 86 MET A N 1
ATOM 824 C CA A MET A 1 110 ? 32.358 -1.556 30.014 0.60 32.21 86 MET A CA 1
ATOM 825 C CA B MET A 1 110 ? 32.335 -1.592 30.011 0.40 31.89 86 MET A CA 1
ATOM 826 C C A MET A 1 110 ? 31.585 -1.978 28.773 0.60 33.11 86 MET A C 1
ATOM 827 C C B MET A 1 110 ? 31.481 -1.948 28.804 0.40 32.94 86 MET A C 1
ATOM 828 O O A MET A 1 110 ? 31.137 -3.118 28.679 0.60 33.44 86 MET A O 1
ATOM 829 O O B MET A 1 110 ? 30.845 -3.002 28.772 0.40 33.36 86 MET A O 1
ATOM 838 N N . MET A 1 111 ? 31.470 -1.065 27.812 1.00 33.62 87 MET A N 1
ATOM 839 C CA . MET A 1 111 ? 30.727 -1.309 26.591 1.00 35.75 87 MET A CA 1
ATOM 840 C C . MET A 1 111 ? 31.362 -2.379 25.703 1.00 36.95 87 MET A C 1
ATOM 841 O O . MET A 1 111 ? 30.675 -2.975 24.891 1.00 37.97 87 MET A O 1
ATOM 846 N N . SER A 1 112 ? 32.660 -2.616 25.862 1.00 38.79 88 SER A N 1
ATOM 847 C CA . SER A 1 112 ? 33.332 -3.645 25.060 1.00 40.43 88 SER A CA 1
ATOM 848 C C . SER A 1 112 ? 33.569 -4.929 25.863 1.00 41.25 88 SER A C 1
ATOM 849 O O . SER A 1 112 ? 34.302 -5.820 25.419 1.00 40.84 88 SER A O 1
ATOM 852 N N . ASP A 1 113 ? 32.945 -5.023 27.038 1.00 41.57 89 ASP A N 1
ATOM 853 C CA . ASP A 1 113 ? 33.122 -6.198 27.895 1.00 42.80 89 ASP A CA 1
ATOM 854 C C . ASP A 1 113 ? 31.997 -7.219 27.720 1.00 43.41 89 ASP A C 1
ATOM 855 O O . ASP A 1 113 ? 30.825 -6.888 27.878 1.00 43.55 89 ASP A O 1
ATOM 860 N N . PRO A 1 114 ? 32.352 -8.476 27.378 1.00 45.42 90 PRO A N 1
ATOM 861 C CA . PRO A 1 114 ? 31.342 -9.518 27.197 1.00 46.57 90 PRO A CA 1
ATOM 862 C C . PRO A 1 114 ? 30.669 -9.891 28.503 1.00 47.79 90 PRO A C 1
ATOM 863 O O . PRO A 1 114 ? 29.566 -10.420 28.475 1.00 48.29 90 PRO A O 1
ATOM 867 N N . ARG A 1 115 ? 31.329 -9.608 29.628 1.00 49.72 91 ARG A N 1
ATOM 868 C CA . ARG A 1 115 ? 30.748 -9.841 30.957 1.00 51.91 91 ARG A CA 1
ATOM 869 C C . ARG A 1 115 ? 29.488 -9.021 31.198 1.00 54.19 91 ARG A C 1
ATOM 870 O O . ARG A 1 115 ? 28.592 -9.470 31.904 1.00 54.58 91 ARG A O 1
ATOM 878 N N . MET A 1 116 ? 29.418 -7.821 30.627 1.00 57.35 92 MET A N 1
ATOM 879 C CA . MET A 1 116 ? 28.193 -7.023 30.740 1.00 60.32 92 MET A CA 1
ATOM 880 C C . MET A 1 116 ? 27.301 -7.089 29.505 1.00 61.88 92 MET A C 1
ATOM 881 O O . MET A 1 116 ? 26.196 -6.546 29.501 1.00 62.12 92 MET A O 1
ATOM 886 N N . LYS A 1 117 ? 27.783 -7.764 28.465 1.00 64.12 93 LYS A N 1
ATOM 887 C CA . LYS A 1 117 ? 26.943 -8.108 27.326 1.00 66.22 93 LYS A CA 1
ATOM 888 C C . LYS A 1 117 ? 25.951 -9.183 27.747 1.00 67.40 93 LYS A C 1
ATOM 889 O O . LYS A 1 117 ? 24.774 -9.130 27.382 1.00 67.93 93 LYS A O 1
ATOM 895 N N . GLU A 1 118 ? 26.440 -10.145 28.528 1.00 68.89 94 GLU A N 1
ATOM 896 C CA . GLU A 1 118 ? 25.627 -11.250 29.033 1.00 70.21 94 GLU A CA 1
ATOM 897 C C . GLU A 1 118 ? 24.659 -10.749 30.099 1.00 70.67 94 GLU A C 1
ATOM 898 O O . GLU A 1 118 ? 23.606 -10.200 29.767 1.00 70.98 94 GLU A O 1
ATOM 904 N N . PHE A 1 119 ? 25.020 -10.930 31.370 1.00 71.28 95 PHE A N 1
ATOM 905 C CA . PHE A 1 119 ? 24.207 -10.451 32.490 1.00 71.77 95 PHE A CA 1
ATOM 906 C C . PHE A 1 119 ? 24.259 -8.919 32.584 1.00 71.69 95 PHE A C 1
ATOM 907 O O . PHE A 1 119 ? 24.865 -8.343 33.498 1.00 71.83 95 PHE A O 1
ATOM 915 N N . GLY A 1 120 ? 23.612 -8.282 31.611 1.00 71.41 96 GLY A N 1
ATOM 916 C CA . GLY A 1 120 ? 23.545 -6.831 31.490 1.00 70.94 96 GLY A CA 1
ATOM 917 C C . GLY A 1 120 ? 22.483 -6.447 30.478 1.00 70.61 96 GLY A C 1
ATOM 918 O O . GLY A 1 120 ? 21.835 -5.412 30.612 1.00 70.88 96 GLY A O 1
ATOM 919 N N . GLU A 1 121 ? 22.306 -7.291 29.463 1.00 70.08 97 GLU A N 1
ATOM 920 C CA . GLU A 1 121 ? 21.252 -7.102 28.464 1.00 69.46 97 GLU A CA 1
ATOM 921 C C . GLU A 1 121 ? 19.901 -7.642 28.941 1.00 68.55 97 GLU A C 1
ATOM 922 O O . GLU A 1 121 ? 18.883 -7.481 28.256 1.00 68.77 97 GLU A O 1
ATOM 928 N N . SER A 1 122 ? 19.899 -8.286 30.109 1.00 67.11 98 SER A N 1
ATOM 929 C CA . SER A 1 122 ? 18.665 -8.702 30.777 1.00 65.27 98 SER A CA 1
ATOM 930 C C . SER A 1 122 ? 18.266 -7.660 31.824 1.00 63.75 98 SER A C 1
ATOM 931 O O . SER A 1 122 ? 18.038 -7.994 32.991 1.00 63.89 98 SER A O 1
ATOM 934 N N . MET A 1 123 ? 18.195 -6.400 31.390 1.00 61.69 99 MET A N 1
ATOM 935 C CA . MET A 1 123 ? 17.858 -5.256 32.250 1.00 59.24 99 MET A CA 1
ATOM 936 C C . MET A 1 123 ? 16.467 -5.358 32.864 1.00 56.79 99 MET A C 1
ATOM 937 O O . MET A 1 123 ? 15.467 -5.356 32.136 1.00 56.82 99 MET A O 1
ATOM 942 N N . PRO A 1 124 ? 16.393 -5.417 34.205 1.00 54.10 100 PRO A N 1
ATOM 943 C CA . PRO A 1 124 ? 15.100 -5.425 34.881 1.00 51.79 100 PRO A CA 1
ATOM 944 C C . PRO A 1 124 ? 14.460 -4.036 34.948 1.00 49.49 100 PRO A C 1
ATOM 945 O O . PRO A 1 124 ? 13.754 -3.739 35.907 1.00 50.08 100 PRO A O 1
ATOM 949 N N . PHE A 1 125 ? 14.711 -3.196 33.945 1.00 46.00 101 PHE A N 1
ATOM 950 C CA . PHE A 1 125 ? 14.126 -1.854 33.867 1.00 42.72 101 PHE A CA 1
ATOM 951 C C . PHE A 1 125 ? 14.113 -1.336 32.437 1.00 41.20 101 PHE A C 1
ATOM 952 O O . PHE A 1 125 ? 14.803 -1.869 31.564 1.00 41.15 101 PHE A O 1
ATOM 960 N N . ASP A 1 126 ? 13.353 -0.269 32.216 1.00 39.63 102 ASP A N 1
ATOM 961 C CA . ASP A 1 126 ? 13.247 0.349 30.906 1.00 37.82 102 ASP A CA 1
ATOM 962 C C . ASP A 1 126 ? 14.388 1.340 30.656 1.00 36.65 102 ASP A C 1
ATOM 963 O O . ASP A 1 126 ? 14.365 2.475 31.143 1.00 34.75 102 ASP A O 1
ATOM 968 N N . GLY A 1 127 ? 15.364 0.901 29.861 1.00 35.37 103 GLY A N 1
ATOM 969 C CA . GLY A 1 127 ? 16.529 1.710 29.508 1.00 33.94 103 GLY A CA 1
ATOM 970 C C . GLY A 1 127 ? 16.217 3.063 28.896 1.00 33.19 103 GLY A C 1
ATOM 971 O O . GLY A 1 127 ? 17.007 3.993 29.024 1.00 32.75 103 GLY A O 1
ATOM 972 N N . LYS A 1 128 ? 15.062 3.180 28.237 1.00 31.98 104 LYS A N 1
ATOM 973 C CA . LYS A 1 128 ? 14.653 4.428 27.593 1.00 31.32 104 LYS A CA 1
ATOM 974 C C . LYS A 1 128 ? 14.373 5.526 28.590 1.00 30.37 104 LYS A C 1
ATOM 975 O O . LYS A 1 128 ? 14.609 6.707 28.318 1.00 29.92 104 LYS A O 1
ATOM 981 N N . ARG A 1 129 ? 13.870 5.134 29.756 1.00 28.18 105 ARG A N 1
ATOM 982 C CA . ARG A 1 129 ? 13.436 6.101 30.744 1.00 26.89 105 ARG A CA 1
ATOM 983 C C . ARG A 1 129 ? 14.507 6.425 31.797 1.00 26.02 105 ARG A C 1
ATOM 984 O O . ARG A 1 129 ? 14.353 7.377 32.546 1.00 26.04 105 ARG A O 1
ATOM 992 N N . MET A 1 130 ? 15.591 5.652 31.813 1.00 24.60 106 MET A N 1
ATOM 993 C CA . MET A 1 130 ? 16.767 5.966 32.639 1.00 23.23 106 MET A CA 1
ATOM 994 C C . MET A 1 130 ? 17.277 7.370 32.283 1.00 22.37 106 MET A C 1
ATOM 995 O O . MET A 1 130 ? 17.322 7.735 31.101 1.00 22.96 106 MET A O 1
ATOM 1004 N N . ILE A 1 131 ? 17.652 8.169 33.277 1.00 19.85 107 ILE A N 1
ATOM 1005 C CA . ILE A 1 131 ? 18.353 9.418 32.975 1.00 18.10 107 ILE A CA 1
ATOM 1006 C C . ILE A 1 131 ? 19.790 9.272 33.483 1.00 18.26 107 ILE A C 1
ATOM 1007 O O . ILE A 1 131 ? 20.031 8.552 34.446 1.00 16.26 107 ILE A O 1
ATOM 1012 N N . TYR A 1 132 ? 20.727 9.930 32.801 1.00 16.93 108 TYR A N 1
ATOM 1013 C CA . TYR A 1 132 ? 22.156 9.659 33.029 1.00 16.56 108 TYR A CA 1
ATOM 1014 C C . TYR A 1 132 ? 22.957 10.881 32.657 1.00 15.64 108 TYR A C 1
ATOM 1015 O O . TYR A 1 132 ? 22.610 11.576 31.711 1.00 15.56 108 TYR A O 1
ATOM 1024 N N . GLY A 1 133 ? 24.050 11.127 33.374 1.00 14.87 109 GLY A N 1
ATOM 1025 C CA . GLY A 1 133 ? 24.978 12.176 32.959 1.00 14.36 109 GLY A CA 1
ATOM 1026 C C . GLY A 1 133 ? 26.254 12.117 33.755 1.00 13.87 109 GLY A C 1
ATOM 1027 O O . GLY A 1 133 ? 26.307 11.469 34.812 1.00 14.48 109 GLY A O 1
ATOM 1028 N N . GLY A 1 134 ? 27.291 12.744 33.214 1.00 13.76 110 GLY A N 1
ATOM 1029 C CA . GLY A 1 134 ? 28.556 12.917 33.923 1.00 13.41 110 GLY A CA 1
ATOM 1030 C C . GLY A 1 134 ? 28.601 14.299 34.540 1.00 12.69 110 GLY A C 1
ATOM 1031 O O . GLY A 1 134 ? 28.226 15.324 33.888 1.00 14.46 110 GLY A O 1
ATOM 1032 N N . PHE A 1 135 ? 29.100 14.360 35.777 1.00 12.70 111 PHE A N 1
ATOM 1033 C CA . PHE A 1 135 ? 29.132 15.608 36.523 1.00 12.44 111 PHE A CA 1
ATOM 1034 C C . PHE A 1 135 ? 30.474 15.800 37.230 1.00 13.72 111 PHE A C 1
ATOM 1035 O O . PHE A 1 135 ? 31.025 14.846 37.760 1.00 14.05 111 PHE A O 1
ATOM 1043 N N . GLU A 1 136 ? 30.954 17.036 37.269 1.00 15.27 112 GLU A N 1
ATOM 1044 C CA . GLU A 1 136 ? 32.210 17.326 37.978 1.00 16.38 112 GLU A CA 1
ATOM 1045 C C . GLU A 1 136 ? 31.930 17.682 39.426 1.00 15.40 112 GLU A C 1
ATOM 1046 O O . GLU A 1 136 ? 31.040 18.483 39.720 1.00 14.64 112 GLU A O 1
ATOM 1062 N N . SER A 1 137 ? 32.689 17.094 40.348 1.00 16.16 113 SER A N 1
ATOM 1063 C CA . SER A 1 137 ? 32.534 17.450 41.762 1.00 17.13 113 SER A CA 1
ATOM 1064 C C . SER A 1 137 ? 32.894 18.922 42.041 1.00 17.84 113 SER A C 1
ATOM 1065 O O . SER A 1 137 ? 33.97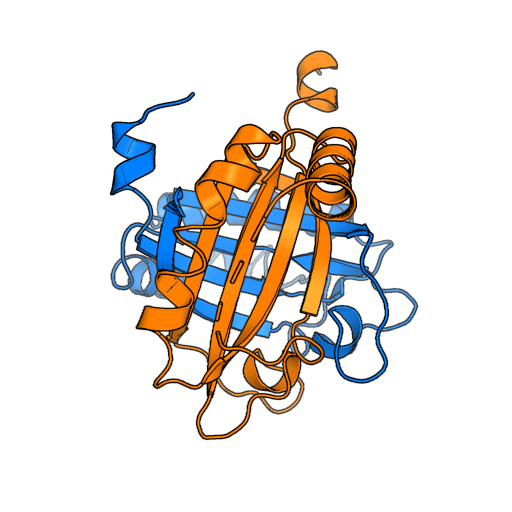7 19.408 41.662 1.00 19.13 113 SER A O 1
ATOM 1068 N N . ILE A 1 138 ? 31.989 19.647 42.681 1.00 16.33 114 ILE A N 1
ATOM 1069 C CA . ILE A 1 138 ? 32.300 21.006 43.080 1.00 17.95 114 ILE A CA 1
ATOM 1070 C C . ILE A 1 138 ? 32.344 21.206 44.608 1.00 18.18 114 ILE A C 1
ATOM 1071 O O . ILE A 1 138 ? 33.049 22.106 45.105 1.00 18.37 114 ILE A O 1
ATOM 1076 N N . ILE A 1 139 ? 31.609 20.359 45.337 1.00 16.22 115 ILE A N 1
ATOM 1077 C CA . ILE A 1 139 ? 31.645 20.300 46.802 1.00 17.03 115 ILE A CA 1
ATOM 1078 C C . ILE A 1 139 ? 31.659 18.826 47.225 1.00 14.83 115 ILE A C 1
ATOM 1079 O O . ILE A 1 139 ? 30.894 18.013 46.686 1.00 15.01 115 ILE A O 1
ATOM 1084 N N . ASP A 1 140 ? 32.547 18.471 48.155 1.00 15.64 116 ASP A N 1
ATOM 1085 C CA . ASP A 1 140 ? 32.589 17.102 48.674 1.00 15.02 116 ASP A CA 1
ATOM 1086 C C . ASP A 1 140 ? 33.166 17.267 50.076 1.00 17.01 116 ASP A C 1
ATOM 1087 O O . ASP A 1 140 ? 34.380 17.473 50.247 1.00 15.07 116 ASP A O 1
ATOM 1092 N N . GLU A 1 141 ? 32.293 17.232 51.076 1.00 15.38 117 GLU A N 1
ATOM 1093 C CA . GLU A 1 141 ? 32.696 17.538 52.443 1.00 17.95 117 GLU A CA 1
ATOM 1094 C C . GLU A 1 141 ? 32.212 16.493 53.424 1.00 18.99 117 GLU A C 1
ATOM 1095 O O . GLU A 1 141 ? 31.142 15.913 53.212 1.00 16.94 117 GLU A O 1
ATOM 1102 N N . GLU B 1 16 ? 26.457 -14.797 57.317 1.00 43.49 -8 GLU B N 1
ATOM 1103 C CA . GLU B 1 16 ? 25.440 -13.949 57.997 1.00 42.84 -8 GLU B CA 1
ATOM 1104 C C . GLU B 1 16 ? 26.050 -13.205 59.178 1.00 41.14 -8 GLU B C 1
ATOM 1105 O O . GLU B 1 16 ? 26.663 -13.820 60.048 1.00 42.22 -8 GLU B O 1
ATOM 1111 N N . ASN B 1 17 ? 25.907 -11.881 59.196 1.00 38.34 -7 ASN B N 1
ATOM 1112 C CA . ASN B 1 17 ? 26.194 -11.108 60.400 1.00 35.13 -7 ASN B CA 1
ATOM 1113 C C . ASN B 1 17 ? 25.119 -10.036 60.542 1.00 32.92 -7 ASN B C 1
ATOM 1114 O O . ASN B 1 17 ? 25.057 -9.090 59.757 1.00 31.48 -7 ASN B O 1
ATOM 1119 N N . LEU B 1 18 ? 24.249 -10.209 61.530 1.00 29.52 -6 LEU B N 1
ATOM 1120 C CA . LEU B 1 18 ? 23.094 -9.325 61.662 1.00 27.51 -6 LEU B CA 1
ATOM 1121 C C . LEU B 1 18 ? 23.479 -7.899 62.041 1.00 25.70 -6 LEU B C 1
ATOM 1122 O O . LEU B 1 18 ? 22.734 -6.959 61.749 1.00 23.91 -6 LEU B O 1
ATOM 1127 N N . TYR B 1 19 ? 24.620 -7.751 62.699 1.00 25.53 -5 TYR B N 1
ATOM 1128 C CA . TYR B 1 19 ? 25.100 -6.435 63.071 1.00 26.12 -5 TYR B CA 1
ATOM 1129 C C . TYR B 1 19 ? 25.480 -5.662 61.809 1.00 27.38 -5 TYR B C 1
ATOM 1130 O O . TYR B 1 19 ? 25.104 -4.488 61.657 1.00 25.78 -5 TYR B O 1
ATOM 1139 N N . PHE B 1 20 ? 26.208 -6.322 60.902 1.00 28.80 -4 PHE B N 1
ATOM 1140 C CA . PHE B 1 20 ? 26.531 -5.712 59.596 1.00 30.46 -4 PHE B CA 1
ATOM 1141 C C . PHE B 1 20 ? 25.259 -5.442 58.781 1.00 30.65 -4 PHE B C 1
ATOM 1142 O O . PHE B 1 20 ? 25.090 -4.350 58.221 1.00 31.79 -4 PHE B O 1
ATOM 1157 N N . GLN B 1 21 ? 24.360 -6.426 58.728 1.00 30.92 -3 GLN B N 1
ATOM 1158 C CA . GLN B 1 21 ? 23.119 -6.331 57.952 1.00 30.52 -3 GLN B CA 1
ATOM 1159 C C . GLN B 1 21 ? 22.264 -5.148 58.348 1.00 30.46 -3 GLN B C 1
ATOM 1160 O O . GLN B 1 21 ? 21.642 -4.510 57.495 1.00 31.09 -3 GLN B O 1
ATOM 1171 N N . SER B 1 22 ? 22.218 -4.872 59.645 1.00 27.86 -2 SER B N 1
ATOM 1172 C CA . SER B 1 22 ? 21.374 -3.834 60.169 1.00 26.25 -2 SER B CA 1
ATOM 1173 C C . SER B 1 22 ? 22.002 -2.449 60.021 1.00 24.20 -2 SER B C 1
ATOM 1174 O O . SER B 1 22 ? 21.268 -1.468 59.898 1.00 24.98 -2 SER B O 1
ATOM 1177 N N . ASN B 1 23 ? 23.337 -2.364 60.042 1.00 20.97 -1 ASN B N 1
ATOM 1178 C CA . ASN B 1 23 ? 23.988 -1.072 60.154 1.00 20.79 -1 ASN B CA 1
ATOM 1179 C C . ASN B 1 23 ? 24.789 -0.613 58.947 1.00 20.46 -1 ASN B C 1
ATOM 1180 O O . ASN B 1 23 ? 25.098 0.576 58.858 1.00 20.38 -1 ASN B O 1
ATOM 1185 N N . ALA B 1 24 ? 25.143 -1.535 58.051 1.00 18.98 0 ALA B N 1
ATOM 1186 C CA . ALA B 1 24 ? 26.177 -1.223 57.053 1.00 20.06 0 ALA B CA 1
ATOM 1187 C C . ALA B 1 24 ? 25.720 -0.154 56.068 1.00 19.69 0 ALA B C 1
ATOM 1188 O O . ALA B 1 24 ? 26.522 0.687 55.642 1.00 21.17 0 ALA B O 1
ATOM 1190 N N . MET B 1 25 ? 24.452 -0.223 55.684 1.00 19.12 1 MET B N 1
ATOM 1191 C CA . MET B 1 25 ? 23.999 0.557 54.530 1.00 20.47 1 MET B CA 1
ATOM 1192 C C . MET B 1 25 ? 23.645 1.958 54.980 1.00 19.36 1 MET B C 1
ATOM 1193 O O . MET B 1 25 ? 23.144 2.154 56.087 1.00 19.15 1 MET B O 1
ATOM 1198 N N . LYS B 1 26 ? 23.933 2.931 54.131 1.00 17.32 2 LYS B N 1
ATOM 1199 C CA . LYS B 1 26 ? 23.669 4.333 54.461 1.00 16.49 2 LYS B CA 1
ATOM 1200 C C . LYS B 1 26 ? 22.338 4.803 53.879 1.00 15.97 2 LYS B C 1
ATOM 1201 O O . LYS B 1 26 ? 21.775 4.150 52.984 1.00 16.98 2 LYS B O 1
ATOM 1207 N N . TYR B 1 27 ? 21.846 5.926 54.377 1.00 14.04 3 TYR B N 1
ATOM 1208 C CA . TYR B 1 27 ? 20.613 6.507 53.843 1.00 13.38 3 TYR B CA 1
ATOM 1209 C C . TYR B 1 27 ? 21.022 7.753 53.073 1.00 13.88 3 TYR B C 1
ATOM 1210 O O . TYR B 1 27 ? 21.897 8.502 53.532 1.00 15.40 3 TYR B O 1
ATOM 1219 N N . VAL B 1 28 ? 20.430 7.970 51.905 1.00 12.69 4 VAL B N 1
ATOM 1220 C CA . VAL B 1 28 ? 20.881 9.081 51.037 1.00 11.96 4 VAL B CA 1
ATOM 1221 C C . VAL B 1 28 ? 19.728 9.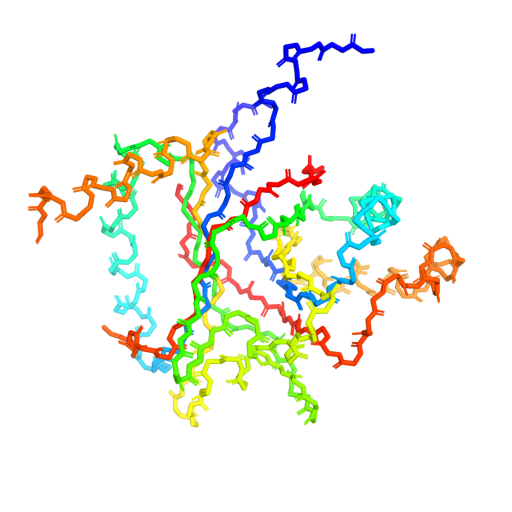998 50.650 1.00 12.13 4 VAL B C 1
ATOM 1222 O O . VAL B 1 28 ? 18.725 9.526 50.132 1.00 13.23 4 VAL B O 1
ATOM 1226 N N . ASP B 1 29 ? 19.892 11.296 50.899 1.00 11.92 5 ASP B N 1
ATOM 1227 C CA . ASP B 1 29 ? 18.969 12.316 50.365 1.00 11.25 5 ASP B CA 1
ATOM 1228 C C . ASP B 1 29 ? 19.570 12.748 49.048 1.00 12.60 5 ASP B C 1
ATOM 1229 O O . ASP B 1 29 ? 20.702 13.232 49.030 1.00 13.59 5 ASP B O 1
ATOM 1234 N N . GLY B 1 30 ? 18.825 12.550 47.963 1.00 12.23 6 GLY B N 1
ATOM 1235 C CA . GLY B 1 30 ? 19.283 12.914 46.611 1.00 13.90 6 GLY B CA 1
ATOM 1236 C C . GLY B 1 30 ? 18.587 14.190 46.167 1.00 14.79 6 GLY B C 1
ATOM 1237 O O . GLY B 1 30 ? 17.393 14.370 46.453 1.00 14.62 6 GLY B O 1
ATOM 1238 N N . PHE B 1 31 ? 19.325 15.046 45.450 1.00 14.73 7 PHE B N 1
ATOM 1239 C CA . PHE B 1 31 ? 18.847 16.370 44.977 1.00 15.13 7 PHE B CA 1
ATOM 1240 C C . PHE B 1 31 ? 19.293 16.515 43.517 1.00 18.26 7 PHE B C 1
ATOM 1241 O O . PHE B 1 31 ? 20.451 16.203 43.177 1.00 18.19 7 PHE B O 1
ATOM 1249 N N . VAL B 1 32 ? 18.393 16.950 42.631 1.00 15.63 8 VAL B N 1
ATOM 1250 C CA . VAL B 1 32 ? 18.820 17.331 41.278 1.00 15.90 8 VAL B CA 1
ATOM 1251 C C . VAL B 1 32 ? 18.204 18.708 41.096 1.00 15.92 8 VAL B C 1
ATOM 1252 O O . VAL B 1 32 ? 17.036 18.909 41.430 1.00 15.46 8 VAL B O 1
ATOM 1256 N N . VAL B 1 33 ? 19.007 19.666 40.647 1.00 17.10 9 VAL B N 1
ATOM 1257 C CA . VAL B 1 33 ? 18.631 21.069 40.704 1.00 18.32 9 VAL B CA 1
ATOM 1258 C C . VAL B 1 33 ? 18.986 21.758 39.384 1.00 19.19 9 VAL B C 1
ATOM 1259 O O . VAL B 1 33 ? 20.042 21.483 38.813 1.00 18.36 9 VAL B O 1
ATOM 1263 N N . ALA B 1 34 ? 18.092 22.636 38.910 1.00 19.68 10 ALA B N 1
ATOM 1264 C CA . ALA B 1 34 ? 18.404 23.525 37.786 1.00 20.48 10 ALA B CA 1
ATOM 1265 C C . ALA B 1 34 ? 18.962 24.830 38.338 1.00 21.65 10 ALA B C 1
ATOM 1266 O O . ALA B 1 34 ? 18.315 25.501 39.153 1.00 22.72 10 ALA B O 1
ATOM 1268 N N . VAL B 1 35 ? 20.181 25.175 37.917 1.00 22.59 11 VAL B N 1
ATOM 1269 C CA . VAL B 1 35 ? 20.889 26.344 38.440 1.00 23.64 11 VAL B CA 1
ATOM 1270 C C . VAL B 1 35 ? 21.344 27.230 37.264 1.00 24.55 11 VAL B C 1
ATOM 1271 O O . VAL B 1 35 ? 21.914 26.707 36.302 1.00 24.55 11 VAL B O 1
ATOM 1275 N N . PRO B 1 36 ? 21.103 28.560 37.343 1.00 25.81 12 PRO B N 1
ATOM 1276 C CA . PRO B 1 36 ? 21.609 29.454 36.288 1.00 26.91 12 PRO B CA 1
ATOM 1277 C C . PRO B 1 36 ? 23.115 29.258 36.131 1.00 27.23 12 PRO B C 1
ATOM 1278 O O . PRO B 1 36 ? 23.827 29.275 37.121 1.00 27.43 12 PRO B O 1
ATOM 1282 N N . ALA B 1 37 ? 23.583 29.068 34.904 1.00 29.46 13 ALA B N 1
ATOM 1283 C CA . ALA B 1 37 ? 25.003 28.781 34.643 1.00 32.00 13 ALA B CA 1
ATOM 1284 C C . ALA B 1 37 ? 25.956 29.844 35.182 1.00 33.75 13 ALA B C 1
ATOM 1285 O O . ALA B 1 37 ? 27.091 29.539 35.572 1.00 34.54 13 ALA B O 1
ATOM 1287 N N . ASP B 1 38 ? 25.488 31.086 35.213 1.00 35.10 14 ASP B N 1
ATOM 1288 C CA . ASP B 1 38 ? 26.277 32.210 35.714 1.00 37.56 14 ASP B CA 1
ATOM 1289 C C . ASP B 1 38 ? 26.286 32.310 37.244 1.00 37.89 14 ASP B C 1
ATOM 1290 O O . ASP B 1 38 ? 26.934 33.198 37.804 1.00 38.65 14 ASP B O 1
ATOM 1295 N N . LYS B 1 39 ? 25.564 31.414 37.921 1.00 37.88 15 LYS B N 1
ATOM 1296 C CA . LYS B 1 39 ? 25.512 31.410 39.389 1.00 37.82 15 LYS B CA 1
ATOM 1297 C C . LYS B 1 39 ? 26.290 30.242 40.028 1.00 36.90 15 LYS B C 1
ATOM 1298 O O . LYS B 1 39 ? 26.074 29.906 41.198 1.00 36.81 15 LYS B O 1
ATOM 1304 N N . LYS B 1 40 ? 27.201 29.643 39.265 1.00 36.29 16 LYS B N 1
ATOM 1305 C CA . LYS B 1 40 ? 27.960 28.477 39.712 1.00 35.64 16 LYS B CA 1
ATOM 1306 C C . LYS B 1 40 ? 28.732 28.736 41.005 1.00 36.18 16 LYS B C 1
ATOM 1307 O O . LYS B 1 40 ? 28.655 27.951 41.944 1.00 35.14 16 LYS B O 1
ATOM 1313 N N . ASP B 1 41 ? 29.458 29.850 41.060 1.00 36.70 17 ASP B N 1
ATOM 1314 C CA . ASP B 1 41 ? 30.231 30.197 42.256 1.00 37.59 17 ASP B CA 1
ATOM 1315 C C . ASP B 1 41 ? 29.329 30.484 43.442 1.00 36.96 17 ASP B C 1
ATOM 1316 O O . ASP B 1 41 ? 29.637 30.092 44.568 1.00 36.50 17 ASP B O 1
ATOM 1321 N N . ALA B 1 42 ? 28.219 31.171 43.182 1.00 36.72 18 ALA B N 1
ATOM 1322 C CA . ALA B 1 42 ? 27.257 31.497 44.225 1.00 36.26 18 ALA B CA 1
ATOM 1323 C C . ALA B 1 42 ? 26.716 30.202 44.800 1.00 35.88 18 ALA B C 1
ATOM 1324 O O . ALA B 1 42 ? 26.603 30.040 46.017 1.00 36.08 18 ALA B O 1
ATOM 1326 N N . TYR B 1 43 ? 26.408 29.274 43.903 1.00 34.72 19 TYR B N 1
ATOM 1327 C CA . TYR B 1 43 ? 25.869 27.9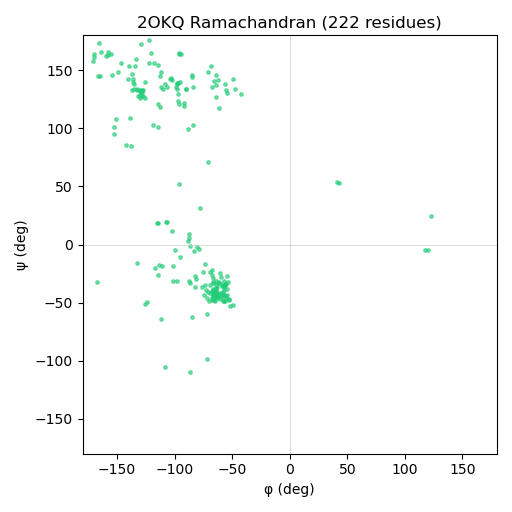86 44.289 1.00 34.63 19 TYR B CA 1
ATOM 1328 C C . TYR B 1 43 ? 26.880 27.167 45.079 1.00 33.80 19 TYR B C 1
ATOM 1329 O O . TYR B 1 43 ? 26.547 26.619 46.133 1.00 33.80 19 TYR B O 1
ATOM 1338 N N . ARG B 1 44 ? 28.113 27.087 44.577 1.00 33.49 20 ARG B N 1
ATOM 1339 C CA . ARG B 1 44 ? 29.204 26.442 45.303 1.00 34.17 20 ARG B CA 1
ATOM 1340 C C . ARG B 1 44 ? 29.414 27.029 46.713 1.00 34.15 20 ARG B C 1
ATOM 1341 O O . ARG B 1 44 ? 29.592 26.284 47.684 1.00 32.70 20 ARG B O 1
ATOM 1349 N N . GLU B 1 45 ? 29.396 28.359 46.833 1.00 34.15 21 GLU B N 1
ATOM 1350 C CA . GLU B 1 45 ? 29.655 28.962 48.144 1.00 35.10 21 GLU B CA 1
ATOM 1351 C C . GLU B 1 45 ? 28.503 28.770 49.139 1.00 34.32 21 GLU B C 1
ATOM 1352 O O . GLU B 1 45 ? 28.751 28.631 50.338 1.00 35.45 21 GLU B O 1
ATOM 1358 N N A MET B 1 46 ? 27.265 28.774 48.635 0.50 33.46 22 MET B N 1
ATOM 1359 N N B MET B 1 46 ? 27.268 28.714 48.652 0.50 33.71 22 MET B N 1
ATOM 1360 C CA A MET B 1 46 ? 26.085 28.386 49.423 0.50 32.86 22 MET B CA 1
ATOM 1361 C CA B MET B 1 46 ? 26.133 28.406 49.526 0.50 33.29 22 MET B CA 1
ATOM 1362 C C A MET B 1 46 ? 26.302 26.997 50.017 0.50 31.91 22 MET B C 1
ATOM 1363 C C B MET B 1 46 ? 26.073 26.938 49.969 0.50 32.30 22 MET B C 1
ATOM 1364 O O A MET B 1 46 ? 26.217 26.814 51.230 0.50 31.31 22 MET B O 1
ATOM 1365 O O B MET B 1 46 ? 25.548 26.636 51.041 0.50 32.26 22 MET B O 1
ATOM 1374 N N . ALA B 1 47 ? 26.609 26.029 49.150 1.00 30.96 23 ALA B N 1
ATOM 1375 C CA . ALA B 1 47 ? 26.765 24.637 49.557 1.00 29.08 23 ALA B CA 1
ATOM 1376 C C . ALA B 1 47 ? 27.906 24.462 50.563 1.00 28.81 23 ALA B C 1
ATOM 1377 O O . ALA B 1 47 ? 27.767 23.749 51.557 1.00 27.56 23 ALA B O 1
ATOM 1379 N N . ALA B 1 48 ? 29.030 25.126 50.304 1.00 28.24 24 ALA B N 1
ATOM 1380 C CA . ALA B 1 48 ? 30.144 25.147 51.251 1.00 29.03 24 ALA B CA 1
ATOM 1381 C C . ALA B 1 48 ? 29.691 25.625 52.644 1.00 29.23 24 ALA B C 1
ATOM 1382 O O . ALA B 1 48 ? 30.145 25.110 53.665 1.00 28.71 24 ALA B O 1
ATOM 1384 N N . LYS B 1 49 ? 28.788 26.600 52.681 1.00 30.23 25 LYS B N 1
ATOM 1385 C CA . LYS B 1 49 ? 28.279 27.115 53.956 1.00 31.21 25 LYS B CA 1
ATOM 1386 C C . LYS B 1 49 ? 27.338 26.153 54.660 1.00 31.10 25 LYS B C 1
ATOM 1387 O O . LYS B 1 49 ? 27.389 26.002 55.881 1.00 31.94 25 LYS B O 1
ATOM 1393 N N . ALA B 1 50 ? 26.494 25.475 53.883 1.00 30.13 26 ALA B N 1
ATOM 1394 C CA . ALA B 1 50 ? 25.523 24.543 54.439 1.00 28.36 26 ALA B CA 1
ATOM 1395 C C . ALA B 1 50 ? 26.178 23.260 54.911 1.00 27.45 26 ALA B C 1
ATOM 1396 O O . ALA B 1 50 ? 25.750 22.665 55.895 1.00 26.67 26 ALA B O 1
ATOM 1398 N N . ALA B 1 51 ? 27.212 22.819 54.201 1.00 27.61 27 ALA B N 1
ATOM 1399 C CA . ALA B 1 51 ? 27.848 21.531 54.509 1.00 27.46 27 ALA B CA 1
ATOM 1400 C C . ALA B 1 51 ? 28.200 21.308 55.996 1.00 27.98 27 ALA B C 1
ATOM 1401 O O . ALA B 1 51 ? 27.848 20.275 56.548 1.00 27.24 27 ALA B O 1
ATOM 1403 N N . PRO B 1 52 ? 28.920 22.259 56.641 1.00 28.25 28 PRO B N 1
ATOM 1404 C CA . PRO B 1 52 ? 29.299 22.118 58.051 1.00 28.09 28 PRO B CA 1
ATOM 1405 C C . PRO B 1 52 ? 28.107 21.913 58.967 1.00 26.80 28 PRO B C 1
ATOM 1406 O O . PRO B 1 52 ? 28.211 21.203 59.953 1.00 27.08 28 PRO B O 1
ATOM 1410 N N . LEU B 1 53 ? 26.988 22.542 58.633 1.00 25.53 29 LEU B N 1
ATOM 1411 C CA . LEU B 1 53 ? 25.785 22.448 59.441 1.00 24.81 29 LEU B CA 1
ATOM 1412 C C . LEU B 1 53 ? 25.158 21.057 59.308 1.00 23.71 29 LEU B C 1
ATOM 1413 O O . LEU B 1 53 ? 24.812 20.428 60.313 1.00 22.45 29 LEU B O 1
ATOM 1422 N N . PHE B 1 54 ? 25.054 20.557 58.076 1.00 22.89 30 PHE B N 1
ATOM 1423 C CA . PHE B 1 54 ? 24.554 19.195 57.882 1.00 21.25 30 PHE B CA 1
ATOM 1424 C C . PHE B 1 54 ? 25.428 18.176 58.602 1.00 21.95 30 PHE B C 1
ATOM 1425 O O . PHE B 1 54 ? 24.925 17.239 59.209 1.00 21.48 30 PHE B O 1
ATOM 1433 N N . LYS B 1 55 ? 26.749 18.351 58.524 1.00 23.00 31 LYS B N 1
ATOM 1434 C CA . LYS B 1 55 ? 27.658 17.407 59.194 1.00 23.34 31 LYS B CA 1
ATOM 1435 C C . LYS B 1 55 ? 27.468 17.469 60.700 1.00 23.46 31 LYS B C 1
ATOM 1436 O O . LYS B 1 55 ? 27.395 16.433 61.345 1.00 22.55 31 LYS B O 1
ATOM 1442 N N . GLU B 1 56 ? 27.322 18.685 61.236 1.00 24.39 32 GLU B N 1
ATOM 1443 C CA . GLU B 1 56 ? 27.046 18.899 62.658 1.00 25.57 32 GLU B CA 1
ATOM 1444 C C . GLU B 1 56 ? 25.776 18.157 63.084 1.00 25.68 32 GLU B C 1
ATOM 1445 O O . GLU B 1 56 ? 25.685 17.640 64.197 1.00 25.91 32 GLU B O 1
ATOM 1451 N N . PHE B 1 57 ? 24.807 18.091 62.175 1.00 24.39 33 PHE B N 1
ATOM 1452 C CA . PHE B 1 57 ? 23.522 17.454 62.459 1.00 23.37 33 PHE B CA 1
ATOM 1453 C C . PHE B 1 57 ? 23.520 15.953 62.212 1.00 23.17 33 PHE B C 1
ATOM 1454 O O . PHE B 1 57 ? 22.520 15.287 62.455 1.00 23.67 33 PHE B O 1
ATOM 1462 N N . GLY B 1 58 ? 24.642 15.417 61.762 1.00 20.06 34 GLY B N 1
ATOM 1463 C CA . GLY B 1 58 ? 24.751 13.983 61.595 1.00 18.61 34 GLY B CA 1
ATOM 1464 C C . GLY B 1 58 ? 25.051 13.479 60.192 1.00 16.61 34 GLY B C 1
ATOM 1465 O O . GLY B 1 58 ? 25.177 12.267 59.999 1.00 16.01 34 GLY B O 1
ATOM 1466 N N . ALA B 1 59 ? 25.105 14.362 59.192 1.00 15.58 35 ALA B N 1
ATOM 1467 C CA . ALA B 1 59 ? 25.467 13.880 57.847 1.00 14.18 35 ALA B CA 1
ATOM 1468 C C . ALA B 1 59 ? 26.903 13.349 57.848 1.00 13.97 35 ALA B C 1
ATOM 1469 O O . ALA B 1 59 ? 27.763 13.876 58.563 1.00 17.00 35 ALA B O 1
ATOM 1471 N N . LEU B 1 60 ? 27.129 12.320 57.052 1.00 13.92 36 LEU B N 1
ATOM 1472 C CA . LEU B 1 60 ? 28.435 11.700 56.877 1.00 14.71 36 LEU B CA 1
ATOM 1473 C C . LEU B 1 60 ? 29.205 12.422 55.767 1.00 15.08 36 LEU B C 1
ATOM 1474 O O . LEU B 1 60 ? 30.452 12.487 55.798 1.00 16.08 36 LEU B O 1
ATOM 1479 N N . ARG B 1 61 ? 28.464 12.950 54.787 1.00 13.43 37 ARG B N 1
ATOM 1480 C CA . ARG B 1 61 ? 29.085 13.528 53.591 1.00 12.58 37 ARG B CA 1
ATOM 1481 C C . ARG B 1 61 ? 28.081 14.356 52.839 1.00 12.93 37 ARG B C 1
ATOM 1482 O O . ARG B 1 61 ? 26.898 14.006 52.820 1.00 12.04 37 ARG B O 1
ATOM 1490 N N . ILE B 1 62 ? 28.527 15.454 52.234 1.00 11.73 38 ILE B N 1
ATOM 1491 C CA . ILE B 1 62 ? 27.656 16.265 51.375 1.00 12.23 38 ILE B CA 1
ATOM 1492 C C . ILE B 1 62 ? 28.403 16.439 50.048 1.00 12.31 38 ILE B C 1
ATOM 1493 O O . ILE B 1 62 ? 29.583 16.792 50.058 1.00 13.33 38 ILE B O 1
ATOM 1501 N N . VAL B 1 63 ? 27.737 16.128 48.933 1.00 13.05 39 VAL B N 1
ATOM 1502 C CA . VAL B 1 63 ? 28.385 16.194 47.613 1.00 12.58 39 VAL B CA 1
ATOM 1503 C C . VAL B 1 63 ? 27.527 17.027 46.661 1.00 14.54 39 VAL B C 1
ATOM 1504 O O . VAL B 1 63 ? 26.324 16.825 46.581 1.00 13.90 39 VAL B O 1
ATOM 1508 N N . GLU B 1 64 ? 28.152 17.958 45.933 1.00 14.19 40 GLU B N 1
ATOM 1509 C CA . GLU B 1 64 ? 27.468 18.714 44.871 1.00 15.15 40 GLU B CA 1
ATOM 1510 C C . GLU B 1 64 ? 28.302 18.596 43.611 1.00 15.92 40 GLU B C 1
ATOM 1511 O O . GLU B 1 64 ? 29.525 18.858 43.646 1.00 15.53 40 GLU B O 1
ATOM 1517 N N . CYS B 1 65 ? 27.651 18.190 42.515 1.00 15.19 41 CYS B N 1
ATOM 1518 C CA . CYS B 1 65 ? 28.337 17.981 41.237 1.00 14.80 41 CYS B CA 1
ATOM 1519 C C . CYS B 1 65 ? 27.651 18.788 40.148 1.00 16.87 41 CYS B C 1
ATOM 1520 O O . CYS B 1 65 ? 26.408 18.841 40.095 1.00 18.00 41 CYS B O 1
ATOM 1523 N N . TRP B 1 66 ? 28.455 19.386 39.272 1.00 16.04 42 TRP B N 1
ATOM 1524 C CA . TRP B 1 66 ? 27.969 20.323 38.245 1.00 16.40 42 TRP B CA 1
ATOM 1525 C C . TRP B 1 66 ? 28.019 19.628 36.893 1.00 17.00 42 TRP B C 1
ATOM 1526 O O . TRP B 1 66 ? 28.994 18.963 36.580 1.00 15.88 42 TRP B O 1
ATOM 1537 N N . ALA B 1 67 ? 26.962 19.773 36.088 1.00 15.83 43 ALA B N 1
ATOM 1538 C CA . ALA B 1 67 ? 26.892 19.144 34.749 1.00 15.98 43 ALA B CA 1
ATOM 1539 C C . ALA B 1 67 ? 28.203 19.257 33.974 1.00 16.63 43 ALA B C 1
ATOM 1540 O O . ALA B 1 67 ? 28.746 20.356 33.832 1.00 16.46 43 ALA B O 1
ATOM 1542 N N . SER B 1 68 ? 28.660 18.119 33.468 1.00 15.24 44 SER B N 1
ATOM 1543 C CA . SER B 1 68 ? 29.836 18.072 32.571 1.00 17.37 44 SER B CA 1
ATOM 1544 C C . SER B 1 68 ? 29.528 17.409 31.242 1.00 18.29 44 SER B C 1
ATOM 1545 O O . SER B 1 68 ? 29.902 17.950 30.180 1.00 19.63 44 SER B O 1
ATOM 1548 N N . ASP B 1 69 ? 28.904 16.232 31.269 1.00 17.24 45 ASP B N 1
ATOM 1549 C CA . ASP B 1 69 ? 28.543 15.525 30.044 1.00 18.64 45 ASP B CA 1
ATOM 1550 C C . ASP B 1 69 ? 27.148 14.986 30.272 1.00 18.74 45 ASP B C 1
ATOM 1551 O O . ASP B 1 69 ? 26.980 13.843 30.695 1.00 17.68 45 ASP B O 1
ATOM 1556 N N . VAL B 1 70 ? 26.160 15.835 30.020 1.00 18.71 46 VAL B N 1
ATOM 1557 C CA . VAL B 1 70 ? 24.774 15.458 30.284 1.00 19.82 46 VAL B CA 1
ATOM 1558 C C . VAL B 1 70 ? 24.018 15.388 28.949 1.00 20.27 46 VAL B C 1
ATOM 1559 O O . VAL B 1 70 ? 23.693 16.432 28.385 1.00 21.87 46 VAL B O 1
ATOM 1563 N N . PRO B 1 71 ? 23.808 14.172 28.429 1.00 21.15 47 PRO B N 1
ATOM 1564 C CA . PRO B 1 71 ? 23.191 14.030 27.112 1.00 22.33 47 PRO B CA 1
ATOM 1565 C C . PRO B 1 71 ? 21.709 14.400 27.123 1.00 23.82 47 PRO B C 1
ATOM 1566 O O . PRO B 1 71 ? 21.048 14.238 28.145 1.00 21.57 47 PRO B O 1
ATOM 1570 N N . ASP B 1 72 ? 21.226 14.925 25.993 1.00 25.80 48 ASP B N 1
ATOM 1571 C CA . ASP B 1 72 ? 19.802 15.169 25.768 1.00 28.33 48 ASP B CA 1
ATOM 1572 C C . ASP B 1 72 ? 19.138 13.899 25.265 1.00 28.94 48 ASP B C 1
ATOM 1573 O O . ASP B 1 72 ? 19.739 13.103 24.523 1.00 29.54 48 ASP B O 1
ATOM 1578 N N . GLY B 1 73 ? 17.886 13.710 25.665 1.00 29.28 49 GLY B N 1
ATOM 1579 C CA . GLY B 1 73 ? 17.126 12.517 25.282 1.00 30.60 49 GLY B CA 1
ATOM 1580 C C . GLY B 1 73 ? 15.783 12.945 24.717 1.00 30.93 49 GLY B C 1
ATOM 1581 O O . GLY B 1 73 ? 15.437 14.127 24.746 1.00 31.03 49 GLY B O 1
ATOM 1582 N N . LYS B 1 74 ? 15.021 12.007 24.184 1.00 32.27 50 LYS B N 1
ATOM 1583 C CA . LYS B 1 74 ? 13.701 12.383 23.684 1.00 34.00 50 LYS B CA 1
ATOM 1584 C C . LYS B 1 74 ? 12.612 11.982 24.680 1.00 33.13 50 LYS B C 1
ATOM 1585 O O . LYS B 1 74 ? 11.594 12.675 24.796 1.00 35.07 50 LYS B O 1
ATOM 1591 N N . VAL B 1 75 ? 12.851 10.900 25.415 1.00 30.70 51 VAL B N 1
ATOM 1592 C CA . VAL B 1 75 ? 11.891 10.387 26.388 1.00 29.60 51 VAL B CA 1
ATOM 1593 C C . VAL B 1 75 ? 12.081 11.135 27.713 1.00 28.10 51 VAL B C 1
ATOM 1594 O O . VAL B 1 75 ? 11.191 11.854 28.168 1.00 27.96 51 VAL B O 1
ATOM 1598 N N . THR B 1 76 ? 13.266 10.987 28.303 1.00 25.64 52 THR B N 1
ATOM 1599 C CA . THR B 1 76 ? 13.597 11.636 29.577 1.00 24.45 52 THR B CA 1
ATOM 1600 C C . THR B 1 76 ? 15.092 11.977 29.534 1.00 22.71 52 THR B C 1
ATOM 1601 O O . THR B 1 76 ? 15.824 11.340 28.793 1.00 22.94 52 THR B O 1
ATOM 1605 N N . ASP B 1 77 ? 15.524 12.959 30.321 1.00 21.29 53 ASP B N 1
ATOM 1606 C CA . ASP B 1 77 ? 16.961 13.232 30.521 1.00 20.78 53 ASP B CA 1
ATOM 1607 C C . ASP B 1 77 ? 17.104 14.148 31.731 1.00 19.21 53 ASP B C 1
ATOM 1608 O O . ASP B 1 77 ? 16.088 14.612 32.291 1.00 18.72 53 ASP B O 1
ATOM 1613 N N . PHE B 1 78 ? 18.339 14.407 32.162 1.00 17.43 54 PHE B N 1
ATOM 1614 C CA . PHE B 1 78 ? 18.516 15.258 33.343 1.00 17.14 54 PHE B CA 1
ATOM 1615 C C . PHE B 1 78 ? 17.993 16.664 33.195 1.00 18.69 54 PHE B C 1
ATOM 1616 O O . PHE B 1 78 ? 17.571 17.267 34.191 1.00 20.10 54 PHE B O 1
ATOM 1624 N N . ARG B 1 79 ? 18.044 17.242 31.985 1.00 18.67 55 ARG B N 1
ATOM 1625 C CA . ARG B 1 79 ? 17.530 18.593 31.831 1.00 20.80 55 ARG B CA 1
ATOM 1626 C C . ARG B 1 79 ? 16.004 18.648 31.968 1.00 20.52 55 ARG B C 1
ATOM 1627 O O . ARG B 1 79 ? 15.487 19.541 32.629 1.00 21.86 55 ARG B O 1
ATOM 1635 N N . MET B 1 80 ? 15.323 17.678 31.382 1.00 21.73 56 MET B N 1
ATOM 1636 C CA . MET B 1 80 ? 13.856 17.595 31.468 1.00 23.87 56 MET B CA 1
ATOM 1637 C C . MET B 1 80 ? 13.415 17.306 32.903 1.00 23.50 56 MET B C 1
ATOM 1638 O O . MET B 1 80 ? 12.359 17.785 33.347 1.00 24.62 56 MET B O 1
ATOM 1643 N N . ALA B 1 81 ? 14.252 16.561 33.632 1.00 21.76 57 ALA B N 1
ATOM 1644 C CA . ALA B 1 81 ? 13.970 16.157 35.006 1.00 21.03 57 ALA B CA 1
ATOM 1645 C C . ALA B 1 81 ? 13.760 17.363 35.906 1.00 20.60 57 ALA B C 1
ATOM 1646 O O . ALA B 1 81 ? 12.938 17.314 36.827 1.00 22.48 57 ALA B O 1
ATOM 1648 N N . VAL B 1 82 ? 14.504 18.441 35.654 1.00 19.36 58 VAL B N 1
ATOM 1649 C CA . VAL B 1 82 ? 14.356 19.682 36.422 1.00 19.28 58 VAL B CA 1
ATOM 1650 C C . VAL B 1 82 ? 13.841 20.831 35.560 1.00 19.74 58 VAL B C 1
ATOM 1651 O O . VAL B 1 82 ? 13.941 22.012 35.937 1.00 20.33 58 VAL B O 1
ATOM 1655 N N . LYS B 1 83 ? 13.261 20.448 34.429 1.00 21.77 59 LYS B N 1
ATOM 1656 C CA . LYS B 1 83 ? 12.716 21.392 33.456 1.00 23.51 59 LYS B CA 1
ATOM 1657 C C . LYS B 1 83 ? 13.676 22.578 33.269 1.00 24.02 59 LYS B C 1
ATOM 1658 O O . LYS B 1 83 ? 13.292 23.757 33.395 1.00 23.97 59 LYS B O 1
ATOM 1664 N N . ALA B 1 84 ? 14.940 22.248 32.973 1.00 24.01 60 ALA B N 1
ATOM 1665 C CA . ALA B 1 84 ? 16.002 23.240 32.858 1.00 24.51 60 ALA B CA 1
ATOM 1666 C C . ALA B 1 84 ? 15.749 24.169 31.680 1.00 26.59 60 ALA B C 1
ATOM 1667 O O . ALA B 1 84 ? 15.290 23.730 30.638 1.00 28.21 60 ALA B O 1
ATOM 1669 N N . GLU B 1 85 ? 16.053 25.442 31.882 1.00 28.66 61 GLU B N 1
ATOM 1670 C CA . GLU B 1 85 ? 15.947 26.472 30.856 1.00 30.70 61 GLU B CA 1
ATOM 1671 C C . GLU B 1 85 ? 17.308 26.672 30.209 1.00 31.30 61 GLU B C 1
ATOM 1672 O O . GLU B 1 85 ? 18.324 26.223 30.743 1.00 30.73 61 GLU B O 1
ATOM 1683 N N . GLU B 1 86 ? 17.324 27.344 29.057 1.00 31.77 62 GLU B N 1
ATOM 1684 C CA . GLU B 1 86 ? 18.527 27.458 28.229 1.00 32.66 62 GLU B CA 1
ATOM 1685 C C . GLU B 1 86 ? 19.740 28.024 28.977 1.00 31.70 62 GLU B C 1
ATOM 1686 O O . GLU B 1 86 ? 20.874 27.632 28.704 1.00 33.09 62 GLU B O 1
ATOM 1697 N N . ASN B 1 87 ? 19.496 28.934 29.912 1.00 30.82 63 ASN B N 1
ATOM 1698 C CA . ASN B 1 87 ? 20.563 29.577 30.669 1.00 30.48 63 ASN B CA 1
ATOM 1699 C C . ASN B 1 87 ? 20.978 28.793 31.919 1.00 28.54 63 ASN B C 1
ATOM 1700 O O . ASN B 1 87 ? 21.718 29.312 32.747 1.00 28.16 63 ASN B O 1
ATOM 1705 N N . GLU B 1 88 ? 20.481 27.571 32.066 1.00 26.83 64 GLU B N 1
ATOM 1706 C CA . GLU B 1 88 ? 20.660 26.835 33.324 1.00 24.68 64 GLU B CA 1
ATOM 1707 C C . GLU B 1 88 ? 21.456 25.559 33.082 1.00 23.04 64 GLU B C 1
ATOM 1708 O O . GLU B 1 88 ? 21.453 25.016 31.979 1.00 24.23 64 GLU B O 1
ATOM 1714 N N . GLU B 1 89 ? 22.107 25.072 34.136 1.00 22.18 65 GLU B N 1
ATOM 1715 C CA . GLU B 1 89 ? 22.801 23.770 34.112 1.00 21.86 65 GLU B CA 1
ATOM 1716 C C . GLU B 1 89 ? 22.195 22.864 35.194 1.00 19.50 65 GLU B C 1
ATOM 1717 O O . GLU B 1 89 ? 21.536 23.351 36.088 1.00 21.43 65 GLU B O 1
ATOM 1723 N N . VAL B 1 90 ? 22.475 21.579 35.121 1.00 19.34 66 VAL B N 1
ATOM 1724 C CA . VAL B 1 90 ? 21.910 20.617 36.093 1.00 17.02 66 VAL B CA 1
ATOM 1725 C C . VAL B 1 90 ? 22.975 20.352 37.145 1.00 16.04 66 VAL B C 1
ATOM 1726 O O . VAL B 1 90 ? 24.152 20.132 36.801 1.00 15.48 66 VAL B O 1
ATOM 1730 N N . VAL B 1 91 ? 22.562 20.347 38.413 1.00 15.67 67 VAL B N 1
ATOM 1731 C CA . VAL B 1 91 ? 23.432 19.939 39.537 1.00 15.41 67 VAL B CA 1
ATOM 1732 C C . VAL B 1 91 ? 22.893 18.602 40.064 1.00 16.28 67 VAL B C 1
ATOM 1733 O O . VAL B 1 91 ? 21.678 18.446 40.212 1.00 15.23 67 VAL B O 1
ATOM 1737 N N . PHE B 1 92 ? 23.799 17.648 40.286 1.00 15.21 68 PHE B N 1
ATOM 1738 C CA . PHE B 1 92 ? 23.489 16.338 40.852 1.00 13.63 68 PHE B CA 1
ATOM 1739 C C . PHE B 1 92 ? 24.158 16.313 42.224 1.00 14.24 68 PHE B C 1
ATOM 1740 O O . PHE B 1 92 ? 25.386 16.505 42.320 1.00 12.78 68 PHE B O 1
ATOM 1748 N N . SER B 1 93 ? 23.358 16.165 43.284 1.00 13.73 69 SER B N 1
ATOM 1749 C CA . SER B 1 93 ? 23.867 16.359 44.654 1.00 12.51 69 SER B CA 1
ATOM 1750 C C . SER B 1 93 ? 23.266 15.295 45.577 1.00 12.62 69 SER B C 1
ATOM 1751 O O . SER B 1 93 ? 22.179 14.769 45.302 1.00 12.68 69 SER B O 1
ATOM 1755 N N . TRP B 1 94 ? 23.984 14.980 46.660 1.00 11.23 70 TRP B N 1
ATOM 1756 C CA . TRP B 1 94 ? 23.405 14.100 47.672 1.00 10.57 70 TRP B CA 1
ATOM 1757 C C . TRP B 1 94 ? 24.035 14.329 49.036 1.00 11.47 70 TRP B C 1
ATOM 1758 O O . TRP B 1 94 ? 25.099 14.959 49.145 1.00 11.21 70 TRP B O 1
ATOM 1769 N N . ILE B 1 95 ? 23.361 13.823 50.071 1.00 9.59 71 ILE B N 1
ATOM 1770 C CA . ILE B 1 95 ? 23.865 13.892 51.443 1.00 11.15 71 ILE B CA 1
ATOM 1771 C C . ILE B 1 95 ? 23.719 12.487 52.025 1.00 11.33 71 ILE B C 1
ATOM 1772 O O . ILE B 1 95 ? 22.648 11.867 51.882 1.00 10.81 71 ILE B O 1
ATOM 1777 N N . GLU B 1 96 ? 24.814 11.955 52.585 1.00 9.73 72 GLU B N 1
ATOM 1778 C CA . GLU B 1 96 ? 24.824 10.592 53.129 1.00 10.90 72 GLU B CA 1
ATOM 1779 C C . GLU B 1 96 ? 24.626 10.629 54.626 1.00 10.79 72 GLU B C 1
ATOM 1780 O O . GLU B 1 96 ? 25.224 11.473 55.316 1.00 12.30 72 GLU B O 1
ATOM 1786 N N . TYR B 1 97 ? 23.824 9.692 55.128 1.00 11.37 73 TYR B N 1
ATOM 1787 C CA . TYR B 1 97 ? 23.550 9.580 56.576 1.00 11.88 73 TYR B CA 1
ATOM 1788 C C . TYR B 1 97 ? 23.677 8.118 57.001 1.00 11.14 73 TYR B C 1
ATOM 1789 O O . TYR B 1 97 ? 23.560 7.201 56.169 1.00 11.33 73 TYR B O 1
ATOM 1798 N N . PRO B 1 98 ? 23.882 7.879 58.309 1.00 13.40 74 PRO B N 1
ATOM 1799 C CA . PRO B 1 98 ? 23.893 6.480 58.788 1.00 13.56 74 PRO B CA 1
ATOM 1800 C C . PRO B 1 98 ? 22.553 5.752 58.615 1.00 14.50 74 PRO B C 1
ATOM 1801 O O . PRO B 1 98 ? 22.534 4.516 58.441 1.00 15.56 74 PRO B O 1
ATOM 1805 N N . SER B 1 99 ? 21.440 6.489 58.693 1.00 13.34 75 SER B N 1
ATOM 1806 C CA . SER B 1 99 ? 20.113 5.858 58.703 1.00 14.08 75 SER B CA 1
ATOM 1807 C C . SER B 1 99 ? 19.047 6.897 58.394 1.00 13.29 75 SER B C 1
ATOM 1808 O O . SER B 1 99 ? 19.312 8.101 58.470 1.00 13.51 75 SER B O 1
ATOM 1811 N N . LYS B 1 100 ? 17.845 6.429 58.085 1.00 13.99 76 LYS B N 1
ATOM 1812 C CA . LYS B 1 100 ? 16.712 7.333 57.903 1.00 14.44 76 LYS B CA 1
ATOM 1813 C C . LYS B 1 100 ? 16.462 8.159 59.141 1.00 14.28 76 LYS B C 1
ATOM 1814 O O . LYS B 1 100 ? 16.105 9.315 59.052 1.00 14.76 76 LYS B O 1
ATOM 1820 N N . GLU B 1 101 ? 16.670 7.566 60.328 1.00 14.76 77 GLU B N 1
ATOM 1821 C CA . GLU B 1 101 ? 16.450 8.306 61.560 1.00 16.85 77 GLU B CA 1
ATOM 1822 C C . GLU B 1 101 ? 17.382 9.484 61.719 1.00 15.08 77 GLU B C 1
ATOM 1823 O O . GLU B 1 101 ? 16.949 10.559 62.144 1.00 14.18 77 GLU B O 1
ATOM 1833 N N . VAL B 1 102 ? 18.674 9.311 61.403 1.00 14.73 78 VAL B N 1
ATOM 1834 C CA . VAL B 1 102 ? 19.581 10.443 61.460 1.00 14.34 78 VAL B CA 1
ATOM 1835 C C . VAL B 1 102 ? 19.210 11.480 60.395 1.00 14.29 78 VAL B C 1
ATOM 1836 O O . VAL B 1 102 ? 19.222 12.659 60.670 1.00 14.57 78 VAL B O 1
ATOM 1840 N N . ARG B 1 103 ? 18.912 11.020 59.193 1.00 13.14 79 ARG B N 1
ATOM 1841 C CA . ARG B 1 103 ? 18.444 11.906 58.122 1.00 12.95 79 ARG B CA 1
ATOM 1842 C C . ARG B 1 103 ? 17.238 12.745 58.584 1.00 14.39 79 ARG B C 1
ATOM 1843 O O . ARG B 1 103 ? 17.190 13.974 58.391 1.00 15.15 79 ARG B O 1
ATOM 1851 N N . ASP B 1 104 ? 16.269 12.072 59.196 1.00 15.20 80 ASP B N 1
ATOM 1852 C CA . ASP B 1 104 ? 15.058 12.761 59.638 1.00 17.34 80 ASP B CA 1
ATOM 1853 C C . ASP B 1 104 ? 15.396 13.786 60.719 1.00 18.07 80 ASP B C 1
ATOM 1854 O O . ASP B 1 104 ? 14.919 14.917 60.673 1.00 18.09 80 ASP B O 1
ATOM 1859 N N . ALA B 1 105 ? 16.253 13.398 61.666 1.00 17.50 81 ALA B N 1
ATOM 1860 C CA . ALA B 1 105 ? 16.695 14.310 62.731 1.00 16.9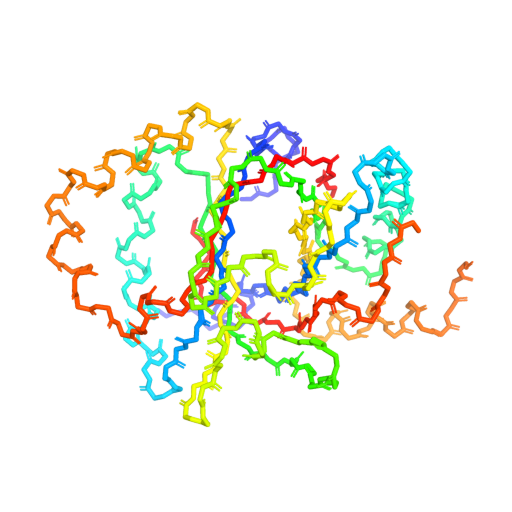1 81 ALA B CA 1
ATOM 1861 C C . ALA B 1 105 ? 17.427 15.524 62.189 1.00 16.81 81 ALA B C 1
ATOM 1862 O O . ALA B 1 105 ? 17.188 16.656 62.633 1.00 17.45 81 ALA B O 1
ATOM 1864 N N . ALA B 1 106 ? 18.298 15.295 61.197 1.00 16.17 82 ALA B N 1
ATOM 1865 C CA . ALA B 1 106 ? 19.108 16.345 60.603 1.00 14.82 82 ALA B CA 1
ATOM 1866 C C . ALA B 1 106 ? 18.217 17.335 59.875 1.00 15.65 82 ALA B C 1
ATOM 1867 O O . ALA B 1 106 ? 18.421 18.536 59.972 1.00 18.37 82 ALA B O 1
ATOM 1869 N N . ASN B 1 107 ? 17.266 16.825 59.111 1.00 15.27 83 ASN B N 1
ATOM 1870 C CA . ASN B 1 107 ? 16.356 17.708 58.377 1.00 18.12 83 ASN B CA 1
ATOM 1871 C C . ASN B 1 107 ? 15.415 18.459 59.319 1.00 19.61 83 ASN B C 1
ATOM 1872 O O . ASN B 1 107 ? 15.075 19.637 59.065 1.00 21.45 83 ASN B O 1
ATOM 1877 N N . GLN B 1 108 ? 15.013 17.791 60.395 1.00 21.40 84 GLN B N 1
ATOM 1878 C CA . GLN B 1 108 ? 14.117 18.436 61.379 1.00 23.19 84 GLN B CA 1
ATOM 1879 C C . GLN B 1 108 ? 14.863 19.564 62.064 1.00 25.15 84 GLN B C 1
ATOM 1880 O O . GLN B 1 108 ? 14.282 20.625 62.343 1.00 26.12 84 GLN B O 1
ATOM 1886 N N . LYS B 1 109 ? 16.148 19.343 62.359 1.00 25.77 85 LYS B N 1
ATOM 1887 C CA . LYS B 1 109 ? 16.995 20.401 62.892 1.00 27.56 85 LYS B CA 1
ATOM 1888 C C . LYS B 1 109 ? 17.064 21.573 61.934 1.00 29.27 85 LYS B C 1
ATOM 1889 O O . LYS B 1 109 ? 16.936 22.737 62.358 1.00 29.31 85 LYS B O 1
ATOM 1895 N N . MET B 1 110 ? 17.246 21.276 60.645 1.00 30.21 86 MET B N 1
ATOM 1896 C CA . MET B 1 110 ? 17.221 22.299 59.602 1.00 32.74 86 MET B CA 1
ATOM 1897 C C . MET B 1 110 ? 15.913 23.091 59.570 1.00 34.17 86 MET B C 1
ATOM 1898 O O . MET B 1 110 ? 15.932 24.292 59.303 1.00 34.30 86 MET B O 1
ATOM 1903 N N . MET B 1 111 ? 14.790 22.430 59.859 1.00 36.52 87 MET B N 1
ATOM 1904 C CA . MET B 1 111 ? 13.460 23.067 59.825 1.00 40.23 87 MET B CA 1
ATOM 1905 C C . MET B 1 111 ? 13.116 23.851 61.085 1.00 43.02 87 MET B C 1
ATOM 1906 O O . MET B 1 111 ? 12.301 24.778 61.039 1.00 44.16 87 MET B O 1
ATOM 1911 N N . SER B 1 112 ? 13.694 23.451 62.214 1.00 46.13 88 SER B N 1
ATOM 1912 C CA . SER B 1 112 ? 13.301 24.009 63.505 1.00 49.00 88 SER B CA 1
ATOM 1913 C C . SER B 1 112 ? 14.243 25.108 63.965 1.00 52.18 88 SER B C 1
ATOM 1914 O O . SER B 1 112 ? 13.820 26.046 64.637 1.00 53.32 88 SER B O 1
ATOM 1917 N N . ASP B 1 113 ? 15.512 25.005 63.589 1.00 55.56 89 ASP B N 1
ATOM 1918 C CA . ASP B 1 113 ? 16.562 25.605 64.404 1.00 58.96 89 ASP B CA 1
ATOM 1919 C C . ASP B 1 113 ? 17.338 26.813 63.867 1.00 60.57 89 ASP B C 1
ATOM 1920 O O . ASP B 1 113 ? 17.234 27.902 64.437 1.00 61.03 89 ASP B O 1
ATOM 1925 N N . PRO B 1 114 ? 18.090 26.642 62.764 1.00 62.06 90 PRO B N 1
ATOM 1926 C CA . PRO B 1 114 ? 19.377 27.340 62.698 1.00 63.00 90 PRO B CA 1
ATOM 1927 C C . PRO B 1 114 ? 19.399 28.784 62.153 1.00 64.06 90 PRO B C 1
ATOM 1928 O O . PRO B 1 114 ? 18.927 29.716 62.819 1.00 63.84 90 PRO B O 1
ATOM 1932 N N . ARG B 1 115 ? 19.976 28.942 60.962 1.00 65.10 91 ARG B N 1
ATOM 1933 C CA . ARG B 1 115 ? 20.331 30.235 60.396 1.00 65.87 91 ARG B CA 1
ATOM 1934 C C . ARG B 1 115 ? 19.396 30.594 59.241 1.00 66.12 91 ARG B C 1
ATOM 1935 O O . ARG B 1 115 ? 19.503 31.671 58.643 1.00 66.33 91 ARG B O 1
ATOM 1943 N N . PRO B 1 124 ? 20.036 30.992 44.870 1.00 55.30 100 PRO B N 1
ATOM 1944 C CA . PRO B 1 124 ? 20.649 31.002 43.543 1.00 55.11 100 PRO B CA 1
ATOM 1945 C C . PRO B 1 124 ? 20.154 29.859 42.647 1.00 54.82 100 PRO B C 1
ATOM 1946 O O . PRO B 1 124 ? 20.866 29.450 41.724 1.00 55.22 100 PRO B O 1
ATOM 1950 N N . PHE B 1 125 ? 18.953 29.352 42.929 1.00 54.21 101 PHE B N 1
ATOM 1951 C CA . PHE B 1 125 ? 18.327 28.280 42.138 1.00 53.62 101 PHE B CA 1
ATOM 1952 C C . PHE B 1 125 ? 16.811 28.229 42.345 1.00 52.99 101 PHE B C 1
ATOM 1953 O O . PHE B 1 125 ? 16.287 28.760 43.331 1.00 53.26 101 PHE B O 1
ATOM 1961 N N . ASP B 1 126 ? 16.118 27.570 41.419 1.00 52.15 102 ASP B N 1
ATOM 1962 C CA . ASP B 1 126 ? 14.659 27.491 41.429 1.00 51.12 102 ASP B CA 1
ATOM 1963 C C . ASP B 1 126 ? 14.158 26.303 42.260 1.00 50.10 102 ASP B C 1
ATOM 1964 O O . ASP B 1 126 ? 14.114 25.173 41.768 1.00 49.57 102 ASP B O 1
ATOM 1969 N N . GLY B 1 127 ? 13.753 26.582 43.505 1.00 48.87 103 GLY B N 1
ATOM 1970 C CA . GLY B 1 127 ? 13.435 25.560 44.519 1.00 47.32 103 GLY B CA 1
ATOM 1971 C C . GLY B 1 127 ? 12.313 24.567 44.236 1.00 46.38 103 GLY B C 1
ATOM 1972 O O . GLY B 1 127 ? 12.290 23.468 44.797 1.00 46.87 103 GLY B O 1
ATOM 1973 N N . LYS B 1 128 ? 11.378 24.955 43.377 1.00 44.98 104 LYS B N 1
ATOM 1974 C CA . LYS B 1 128 ? 10.242 24.108 43.006 1.00 43.91 104 LYS B CA 1
ATOM 1975 C C . LYS B 1 128 ? 10.599 23.094 41.923 1.00 41.30 104 LYS B C 1
ATOM 1976 O O . LYS B 1 128 ? 10.106 21.966 41.930 1.00 42.81 104 LYS B O 1
ATOM 1982 N N . ARG B 1 129 ? 11.450 23.510 40.993 1.00 37.69 105 ARG B N 1
ATOM 1983 C CA . ARG B 1 129 ? 11.922 22.631 39.940 1.00 33.87 105 ARG B CA 1
ATOM 1984 C C . ARG B 1 129 ? 12.973 21.620 40.417 1.00 31.74 105 ARG B C 1
ATOM 1985 O O . ARG B 1 129 ? 13.164 20.572 39.777 1.00 32.36 105 ARG B O 1
ATOM 1993 N N . MET B 1 130 ? 13.665 21.944 41.507 1.00 26.47 106 MET B N 1
ATOM 1994 C CA . MET B 1 130 ? 14.516 20.950 42.170 1.00 23.31 106 MET B CA 1
ATOM 1995 C C . MET B 1 130 ? 13.720 19.658 42.390 1.00 21.81 106 MET B C 1
ATOM 1996 O O . MET B 1 130 ? 12.503 19.706 42.647 1.00 21.35 106 MET B O 1
ATOM 2005 N N . ILE B 1 131 ? 14.370 18.507 42.229 1.00 17.42 107 ILE B N 1
ATOM 2006 C CA . ILE B 1 131 ? 13.754 17.231 42.629 1.00 15.06 107 ILE B CA 1
ATOM 2007 C C . ILE B 1 131 ? 14.536 16.672 43.821 1.00 15.86 107 ILE B C 1
ATOM 2008 O O . ILE B 1 131 ? 15.753 16.884 43.936 1.00 14.72 107 ILE B O 1
ATOM 2013 N N . TYR B 1 132 ? 13.821 16.021 44.731 1.00 13.94 108 TYR B N 1
ATOM 2014 C CA . TYR B 1 132 ? 14.402 15.654 46.012 1.00 13.44 108 TYR B CA 1
ATOM 2015 C C . TYR B 1 132 ? 13.745 14.373 46.482 1.00 13.81 108 TYR B C 1
ATOM 2016 O O . TYR B 1 132 ? 12.543 14.155 46.246 1.00 14.70 108 TYR B O 1
ATOM 2025 N N . GLY B 1 133 ? 14.499 13.551 47.207 1.00 12.43 109 GLY B N 1
ATOM 2026 C CA . GLY B 1 133 ? 13.928 12.371 47.849 1.00 13.23 109 GLY B CA 1
ATOM 2027 C C . GLY B 1 133 ? 14.897 11.700 48.790 1.00 13.97 109 GLY B C 1
ATOM 2028 O O . GLY B 1 133 ? 16.128 11.886 48.685 1.00 13.28 109 GLY B O 1
ATOM 2029 N N . GLY B 1 134 ? 14.354 10.926 49.730 1.00 13.30 110 GLY B N 1
ATOM 2030 C CA . GLY B 1 134 ? 15.192 10.048 50.559 1.00 12.96 110 GLY B CA 1
ATOM 2031 C C . GLY B 1 134 ? 15.209 8.633 50.020 1.00 13.55 110 GLY B C 1
ATOM 2032 O O . GLY B 1 134 ? 14.167 8.104 49.594 1.00 13.90 110 GLY B O 1
ATOM 2033 N N . PHE B 1 135 ? 16.398 8.011 50.040 1.00 12.64 111 PHE B N 1
ATOM 2034 C CA . PHE B 1 135 ? 16.596 6.686 49.430 1.00 14.59 111 PHE B CA 1
ATOM 2035 C C . PHE B 1 135 ? 17.429 5.822 50.343 1.00 14.90 111 PHE B C 1
ATOM 2036 O O . PHE B 1 135 ? 18.338 6.319 51.007 1.00 14.99 111 PHE B O 1
ATOM 2044 N N . GLU B 1 136 ? 17.171 4.518 50.357 1.00 16.10 112 GLU B N 1
ATOM 2045 C CA . GLU B 1 136 ? 18.001 3.609 51.155 1.00 16.73 112 GLU B CA 1
ATOM 2046 C C . GLU B 1 136 ? 19.054 2.981 50.260 1.00 16.18 112 GLU B C 1
ATOM 2047 O O . GLU B 1 136 ? 18.717 2.442 49.212 1.00 16.07 112 GLU B O 1
ATOM 2053 N N . SER B 1 137 ? 20.329 3.020 50.645 1.00 17.23 113 SER B N 1
ATOM 2054 C CA . SER B 1 137 ? 21.315 2.314 49.795 1.00 17.39 113 SER B CA 1
ATOM 2055 C C . SER B 1 137 ? 21.108 0.805 49.848 1.00 18.24 113 SER B C 1
ATOM 2056 O O . SER B 1 137 ? 20.866 0.224 50.929 1.00 17.89 113 SER B O 1
ATOM 2059 N N . ILE B 1 138 ? 21.166 0.180 48.674 1.00 18.83 114 ILE B N 1
ATOM 2060 C CA . ILE B 1 138 ? 21.035 -1.274 48.585 1.00 19.11 114 ILE B CA 1
ATOM 2061 C C . ILE B 1 138 ? 22.309 -1.897 48.041 1.00 19.53 114 ILE B C 1
ATOM 2062 O O . ILE B 1 138 ? 22.544 -3.092 48.225 1.00 20.69 114 ILE B O 1
ATOM 2067 N N . ILE B 1 139 ? 23.124 -1.085 47.372 1.00 19.82 115 ILE B N 1
A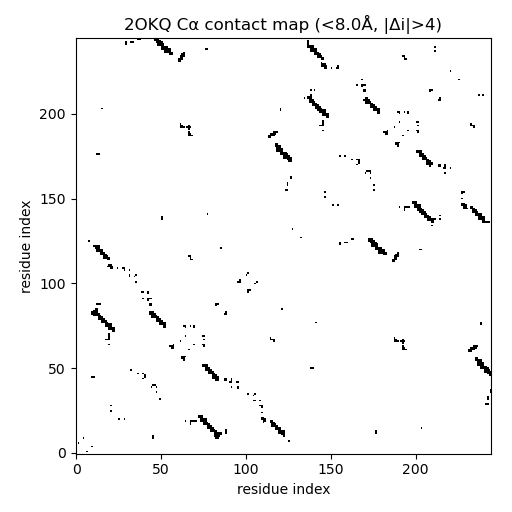TOM 2068 C CA . ILE B 1 139 ? 24.466 -1.471 46.913 1.00 19.70 115 ILE B CA 1
ATOM 2069 C C . ILE B 1 139 ? 25.417 -0.345 47.309 1.00 19.54 115 ILE B C 1
ATOM 2070 O O . ILE B 1 139 ? 25.081 0.833 47.135 1.00 18.28 115 ILE B O 1
ATOM 2075 N N . ASP B 1 140 ? 26.571 -0.682 47.887 1.00 19.06 116 ASP B N 1
ATOM 2076 C CA . ASP B 1 140 ? 27.588 0.329 48.172 1.00 19.84 116 ASP B CA 1
ATOM 2077 C C . ASP B 1 140 ? 28.936 -0.361 48.161 1.00 21.62 116 ASP B C 1
ATOM 2078 O O . ASP B 1 140 ? 29.366 -0.917 49.160 1.00 20.40 116 ASP B O 1
ATOM 2083 N N . GLU B 1 141 ? 29.589 -0.304 47.013 1.00 22.19 117 GLU B N 1
ATOM 2084 C CA . GLU B 1 141 ? 30.743 -1.140 46.741 1.00 25.71 117 GLU B CA 1
ATOM 2085 C C . GLU B 1 141 ? 31.902 -0.296 46.289 1.00 25.81 117 GLU B C 1
ATOM 2086 O O . GLU B 1 141 ? 31.712 0.601 45.477 1.00 25.68 117 GLU B O 1
#

Foldseek 3Di:
DDDVVCLPQFFWKKKKKKFKFQPVCPVVQVVLCVLCFVLLVVLAWPDKDKAWDDPWDDDDPDGSCNQLVHDPRITMIIIMITGNDVVSVVRSVVVCVVDVSCVPSPVPDSGDPVSMDIDMDTDDDRD/DDVVCVVFVWKKKKKKKFKFQPVCVVVVVVVQVVCFVLLVVLAWPDKDKAWDDPWDDDDPDGSCVQLVHDPRITMIIIMIIGRDVVSVVRSVVCVVPDDDGGDVVSMDIDMDIDPDDD

CATH classification: 3.30.70.100

Nearest PDB structures (foldseek):
  2okq-assembly1_A  TM=1.008E+00  e=4.473E-27  Shigella flexneri
  2okq-assembly1_B  TM=9.159E-01  e=3.141E-22  Shigella flexneri
  2zdo-assembly2_C  TM=6.615E-01  e=1.005E-03  Staphylococcus aureus
  1x7v-assembly3_C  TM=6.106E-01  e=2.291E-03  Pseudomonas aeruginosa
  6mm2-assembly1_A  TM=4.023E-01  e=9.430E-04  Cyanobium sp. PCC 7001

B-factor: mean 27.99, std 13.34, range [9.59, 74.84]

Solvent-accessible surface area: 12694 Å² total; per-residue (Å²): 184,153,80,120,171,112,82,88,68,18,14,114,6,0,1,0,38,0,2,2,0,27,48,106,95,68,87,40,6,81,100,32,2,42,104,9,0,67,17,28,84,105,22,28,8,40,37,4,1,19,0,16,22,50,60,35,68,113,27,188,32,10,6,0,71,92,5,0,109,23,98,184,82,10,58,1,0,0,3,0,7,8,0,44,28,73,132,47,9,55,45,0,34,129,97,21,151,91,13,88,115,38,125,124,131,11,120,76,97,25,28,57,30,157,22,62,2,52,0,0,0,60,30,28,14,38,96,204,71,116,160,126,135,91,86,63,67,68,0,1,1,0,40,0,3,0,0,28,48,118,93,56,95,40,11,83,96,81,6,47,138,28,0,80,32,31,71,121,19,26,7,73,34,5,0,19,0,15,19,54,60,29,64,116,37,187,36,10,9,0,59,82,4,0,100,23,100,184,86,14,57,1,0,0,2,0,6,4,0,58,36,63,123,45,10,53,43,0,31,124,94,47,163,88,94,50,213,68,63,58,45,142,27,55,2,50,0,0,0,70,5,21,13,49,80

Radius of gyration: 17.31 Å; Cα contacts (8 Å, |Δi|>4): 540; chains: 2; bounding box: 41×46×41 Å

Sequence (245 aa):
TENLYFQSNAMKYVDGFVVVAVPPADKKDAYREMAAKAAPLFKEFGALRIVECWASDVPDGKVTTDFRMAVKAEENEEVVFSSWIEYPSKEEVRDAANQKMMMSDPRMKEFGESMPFDGKRMIYGGFESIIDEENLYFQSNAMKYVDGFVVAVPADKKDAYREMMAAKAAPLFKEFGALRIVECWASDVPDGKVTDFRMAVKAEENEEVVFSWIEYPSKEVRDAANQKMMSDPRPFDGKRMIYGGFESIIDE

Secondary structure (DSSP, 8-state):
---HHHHHHS--EEEEEEEEEEGGGHHHHHHHHHHHHHHHHHTT-SEEEEEEEEE----SS--HHHHTT--TTEEEEEEEEEES-HHHHHHHHHHHHT-HHHHHTTSS-SS-TTT-EEEEEEEEEE-/--HHHHHHSS-EEEEEEEEEEGGGHHHHHHHHHHHHHHHHHTT-SEEEEEEEEE----SS--HHHHTT--TTEEEEEEEEEESSHHHHHHHHHHHHHS-----TTT-EEEEEEEEEE-

InterPro domains:
  IPR009874 Protein of unknown function DUF1428 [PF07237] (2-103)
  IPR009874 Protein of unknown function DUF1428 [PIRSF007028] (1-116)
  IPR011008 Dimeric alpha-beta barrel [SSF54909] (1-116)